Protein 6QTR (pdb70)

CATH classification: 2.130.10.10

Foldseek 3Di:
DDCLVFFQEKDFQFKDFAFFQEWQAFLQSQKIWTFFQQAIFIFGPVCRNVDGHGPFDAGHPATWLWEHFNPPRQWMWTWGQQGWIFIAGRVVSDTQATARPDRGGWNDKYAANPVRQWMWIFAQSQWIFIPHPDRDTPDIARHDFGWLWYAQNPDNQWMWTFGQVQWIFIARVVDRPGGPDIGHDGPGTWNDWDAQHNFWIWTDGLSQWIWIAGNVVTGTDAIAHDAHRNDAQQEWEHYNFKIWTKHQQQKIFIPGPVDRYTSYMGRPDVDRKIWNYKYASHPAQWIWTAIGNHMITIIGGGD/DVPDDDDDDDD

InterPro domains:
  IPR001680 WD40 repeat [PF00400] (369-399)
  IPR001680 WD40 repeat [PF00400] (455-491)
  IPR001680 WD40 repeat [PF00400] (540-576)
  IPR001680 WD40 repeat [PS50082] (459-491)
  IPR001680 WD40 repeat [PS50082] (545-585)
  IPR001680 WD40 repeat [SM00320] (355-399)
  IPR001680 WD40 repeat [SM00320] (410-449)
  IPR001680 WD40 repeat [SM00320] (452-492)
  IPR001680 WD40 repeat [SM00320] (493-534)
  IPR001680 WD40 repeat [SM00320] (538-576)
  IPR001680 WD40 repeat [SM00320] (579-618)
  IPR001680 WD40 repeat [SM00320] (633-672)
  IPR001841 Zinc finger, RING-type [PF13923] (52-89)
  IPR001841 Zinc finger, RING-type [PS50089] (52-90)
  IPR001841 Zinc finger, RING-type [SM00184] (52-89)
  IPR013083 Zinc finger, RING/FYVE/PHD-type [G3DSA:3.30.40.10] (39-142)
  IPR015943 WD40/YVTN repeat-like-containing domain superfamily [G3DSA:2.130.10.10] (342-675)
  IPR017907 Zinc finger, RING-type, conserved site [PS00518] (67-76)
  IPR019775 WD40 repeat, conserved site [PS00678] (563-577)
  IPR036322 WD40-repeat-containing domain superfamily [SSF50978] (372-670)

Structure (mmCIF, N/CA/C/O backbone):
data_6QTR
#
_entry.id   6QTR
#
_cell.length_a   48.260
_cell.length_b   55.059
_cell.length_c   103.483
_cell.angle_alpha   90.000
_cell.angle_beta   90.000
_cell.angle_gamma   90.000
#
_symmetry.space_group_name_H-M   'P 21 21 21'
#
loop_
_entity.id
_entity.type
_entity.pdbx_description
1 polymer 'E3 ubiquitin-protein ligase COP1'
2 polymer 'Transcription factor HY5'
3 non-polymer 'SULFATE ION'
4 non-polymer GLYCEROL
5 water water
#
loop_
_atom_site.group_PDB
_atom_site.id
_atom_site.type_symbol
_atom_site.label_atom_id
_atom_site.label_alt_id
_atom_site.label_comp_id
_atom_site.label_asym_id
_atom_site.label_entity_id
_atom_site.label_seq_id
_atom_site.pdbx_PDB_ins_code
_atom_site.Cartn_x
_atom_site.Cartn_y
_atom_site.Cartn_z
_atom_site.occupancy
_atom_site.B_iso_or_equiv
_atom_site.auth_seq_id
_atom_site.auth_comp_id
_atom_site.auth_asym_id
_atom_site.auth_atom_id
_atom_site.pdbx_PDB_model_num
ATOM 1 N N . ALA A 1 2 ? -34.18418 -6.63139 6.41259 1.000 48.90211 347 ALA A N 1
ATOM 2 C CA . ALA A 1 2 ? -34.35024 -5.80657 7.59966 1.000 59.18551 347 ALA A CA 1
ATOM 3 C C . ALA A 1 2 ? -34.38425 -6.64835 8.87481 1.000 72.31357 347 ALA A C 1
ATOM 4 O O . ALA A 1 2 ? -33.80979 -6.24738 9.88795 1.000 101.12483 347 ALA A O 1
ATOM 10 N N . MET A 1 3 ? -35.03643 -7.81766 8.83142 1.000 62.78653 348 MET A N 1
ATOM 11 C CA . MET A 1 3 ? -35.26572 -8.62731 10.03531 1.000 26.95539 348 MET A CA 1
ATOM 12 C C . MET A 1 3 ? -34.94886 -10.11356 9.77503 1.000 58.61660 348 MET A C 1
ATOM 13 O O . MET A 1 3 ? -35.80073 -10.99608 9.89086 1.000 27.26707 348 MET A O 1
ATOM 27 N N . THR A 1 4 ? -33.69081 -10.40128 9.47348 1.000 18.10711 349 THR A N 1
ATOM 28 C CA . THR A 1 4 ? -33.27736 -11.77923 9.20653 1.000 20.32815 349 THR A CA 1
ATOM 29 C C . THR A 1 4 ? -32.84027 -12.54154 10.45661 1.000 111.75326 349 THR A C 1
ATOM 30 O O . THR A 1 4 ? -32.47214 -13.71806 10.34647 1.000 19.01898 349 THR A O 1
ATOM 41 N N . PHE A 1 5 ? -32.90404 -11.92148 11.64061 1.000 90.23847 350 PHE A N 1
ATOM 42 C CA . PHE A 1 5 ? -32.34150 -12.54373 12.83594 1.000 69.40026 350 PHE A CA 1
ATOM 43 C C . PHE A 1 5 ? -33.03102 -13.85736 13.18174 1.000 56.17891 350 PHE A C 1
ATOM 44 O O . PHE A 1 5 ? -32.40606 -14.74910 13.76703 1.000 54.14169 350 PHE A O 1
ATOM 61 N N . THR A 1 6 ? -34.31507 -13.99456 12.85139 1.000 45.37314 351 THR A N 1
ATOM 62 C CA . THR A 1 6 ? -35.03220 -15.22712 13.15128 1.000 36.67793 351 THR A CA 1
ATOM 63 C C . THR A 1 6 ? -34.45009 -16.42314 12.41138 1.000 28.40613 351 THR A C 1
ATOM 64 O O . THR A 1 6 ? -34.78307 -17.57067 12.74284 1.000 27.48045 351 THR A O 1
ATOM 75 N N . ARG A 1 7 ? -33.59989 -16.18823 11.42198 1.000 21.68569 352 ARG A N 1
ATOM 76 C CA . ARG A 1 7 ? -32.99068 -17.28179 10.69197 1.000 20.54045 352 ARG A CA 1
ATOM 77 C C . ARG A 1 7 ? -31.82491 -17.90744 11.42984 1.000 17.17562 352 ARG A C 1
ATOM 78 O O . ARG A 1 7 ? -31.34229 -18.95938 10.99079 1.000 19.35298 352 ARG A O 1
ATOM 99 N N . TYR A 1 8 ? -31.34568 -17.29495 12.52109 1.000 15.33209 353 TYR A N 1
ATOM 100 C CA . TYR A 1 8 ? -30.03791 -17.64111 13.05053 1.000 12.75736 353 TYR A CA 1
ATOM 101 C C . TYR A 1 8 ? -30.06870 -17.93320 14.54198 1.000 13.34888 353 TYR A C 1
ATOM 102 O O . TYR A 1 8 ? -30.73163 -17.23230 15.31145 1.000 16.40550 353 TYR A O 1
ATOM 120 N N . SER A 1 9 ? -29.32304 -18.95279 14.94344 1.000 12.10789 354 SER A N 1
ATOM 121 C CA . SER A 1 9 ? -29.14217 -19.26571 16.34980 1.000 11.17633 354 SER A CA 1
ATOM 122 C C . SER A 1 9 ? -27.69250 -19.48988 16.74493 1.000 9.57372 354 SER A C 1
ATOM 123 O O . SER A 1 9 ? -27.41686 -19.60390 17.93840 1.000 10.23048 354 SER A O 1
ATOM 131 N N . ARG A 1 10 ? -26.76379 -19.55561 15.79404 1.000 8.93997 355 ARG A N 1
ATOM 132 C CA . ARG A 1 10 ? -25.40514 -19.97361 16.08790 1.000 8.56436 355 ARG A CA 1
ATOM 133 C C . ARG A 1 10 ? -24.47059 -19.34063 15.06358 1.000 7.15465 355 ARG A C 1
ATOM 134 O O . ARG A 1 10 ? -24.90778 -18.79013 14.04691 1.000 7.53882 355 ARG A O 1
ATOM 155 N N . LEU A 1 11 ? -23.17421 -19.41751 15.36895 1.000 7.85173 356 LEU A N 1
ATOM 156 C CA . LEU A 1 11 ? -22.08748 -19.12257 14.44474 1.000 8.23316 356 LEU A CA 1
ATOM 157 C C . LEU A 1 11 ? -21.37809 -20.43614 14.15510 1.000 9.95330 356 LEU A C 1
ATOM 158 O O . LEU A 1 11 ? -20.92423 -21.11942 15.07677 1.000 13.12680 356 LEU A O 1
ATOM 174 N N . ARG A 1 12 ? -21.29442 -20.79745 12.88741 1.000 7.86749 357 ARG A N 1
ATOM 175 C CA . ARG A 1 12 ? -20.54240 -21.97120 12.47581 1.000 8.74946 357 ARG A CA 1
ATOM 176 C C . ARG A 1 12 ? -19.12617 -21.55873 12.10056 1.000 9.44035 357 ARG A C 1
ATOM 177 O O . ARG A 1 12 ? -18.91317 -20.51237 11.48691 1.000 9.04509 357 ARG A O 1
ATOM 198 N N . VAL A 1 13 ? -18.15818 -22.38349 12.47671 1.000 10.27710 358 VAL A N 1
ATOM 199 C CA . VAL A 1 13 ? -16.77150 -22.18440 12.07663 1.000 10.61823 358 VAL A CA 1
ATOM 200 C C . VAL A 1 13 ? -16.59186 -22.84278 10.72091 1.000 10.49598 358 VAL A C 1
ATOM 201 O O . VAL A 1 13 ? -16.72296 -24.06148 10.58671 1.000 13.86825 358 VAL A O 1
ATOM 214 N N . ILE A 1 14 ? -16.24572 -22.06017 9.71492 1.000 8.95439 359 ILE A N 1
ATOM 215 C CA . ILE A 1 14 ? -15.99174 -22.64262 8.40939 1.000 10.76584 359 ILE A CA 1
ATOM 216 C C . ILE A 1 14 ? -14.52156 -22.72131 8.05193 1.000 11.81316 359 ILE A C 1
ATOM 217 O O . ILE A 1 14 ? -14.16939 -23.47000 7.13069 1.000 14.83045 359 ILE A O 1
ATOM 233 N N . ALA A 1 15 ? -13.64634 -22.02691 8.78131 1.000 9.81449 360 ALA A N 1
ATOM 234 C CA . ALA A 1 15 ? -12.20923 -22.14614 8.59221 1.000 11.18362 360 ALA A CA 1
ATOM 235 C C . ALA A 1 15 ? -11.52725 -21.55667 9.81487 1.000 11.94022 360 ALA A C 1
ATOM 236 O O . ALA A 1 15 ? -12.06563 -20.65671 10.46905 1.000 10.92554 360 ALA A O 1
ATOM 243 N N . GLU A 1 16 ? -10.33839 -22.06530 10.11591 1.000 14.07428 361 GLU A N 1
ATOM 244 C CA . GLU A 1 16 ? -9.53969 -21.59497 11.23951 1.000 16.68875 361 GLU A CA 1
ATOM 245 C C . GLU A 1 16 ? -8.09379 -21.57742 10.78321 1.000 18.21848 361 GLU A C 1
ATOM 246 O O . GLU A 1 16 ? -7.61708 -22.56923 10.22031 1.000 19.67631 361 GLU A O 1
ATOM 258 N N . ILE A 1 17 ? -7.41465 -20.45415 10.99076 1.000 18.74686 362 ILE A N 1
ATOM 259 C CA . ILE A 1 17 ? -5.96675 -20.35617 10.82242 1.000 21.78447 362 ILE A CA 1
ATOM 260 C C . ILE A 1 17 ? -5.39473 -20.24434 12.22918 1.000 25.54627 362 ILE A C 1
ATOM 261 O O . ILE A 1 17 ? -5.65571 -19.26007 12.92857 1.000 21.37700 362 ILE A O 1
ATOM 277 N N . ARG A 1 18 ? -4.62581 -21.24253 12.65955 1.000 35.32761 363 ARG A N 1
ATOM 278 C CA . ARG A 1 18 ? -4.05301 -21.21974 14.00833 1.000 44.98751 363 ARG A CA 1
ATOM 279 C C . ARG A 1 18 ? -2.69686 -20.52091 14.02263 1.000 45.17784 363 ARG A C 1
ATOM 280 O O . ARG A 1 18 ? -2.12651 -20.22566 12.97134 1.000 45.44643 363 ARG A O 1
ATOM 301 N N . ASN A 1 27 ? 1.61933 -11.85131 18.89135 1.000 30.32492 372 ASN A N 1
ATOM 302 C CA . ASN A 1 27 ? 0.51398 -12.79580 18.75057 1.000 27.24079 372 ASN A CA 1
ATOM 303 C C . ASN A 1 27 ? -0.83673 -12.12130 18.44118 1.000 20.02698 372 ASN A C 1
ATOM 304 O O . ASN A 1 27 ? -1.52511 -12.51885 17.49981 1.000 19.04321 372 ASN A O 1
ATOM 315 N N . ILE A 1 28 ? -1.18294 -11.09042 19.21392 1.000 15.76663 373 ILE A N 1
ATOM 316 C CA . ILE A 1 28 ? -2.49236 -10.46157 19.09473 1.000 14.70063 373 ILE A CA 1
ATOM 317 C C . ILE A 1 28 ? -2.68743 -9.92825 17.68634 1.000 12.99815 373 ILE A C 1
ATOM 318 O O . ILE A 1 28 ? -1.81393 -9.25103 17.13336 1.000 13.84429 373 ILE A O 1
ATOM 334 N N . VAL A 1 29 ? -3.85694 -10.21037 17.12351 1.000 12.09339 374 VAL A N 1
ATOM 335 C CA . VAL A 1 29 ? -4.32429 -9.58586 15.89021 1.000 10.89616 374 VAL A CA 1
ATOM 336 C C . VAL A 1 29 ? -5.16987 -8.38086 16.28622 1.000 9.57074 374 VAL A C 1
ATOM 337 O O . VAL A 1 29 ? -6.28797 -8.52353 16.79653 1.000 11.29836 374 VAL A O 1
ATOM 350 N N . SER A 1 30 ? -4.63854 -7.19183 16.04964 1.000 9.29588 375 SER A N 1
ATOM 351 C CA . SER A 1 30 ? -5.33763 -5.97997 16.41960 1.000 9.17132 375 SER A CA 1
ATOM 352 C C . SER A 1 30 ? -6.38794 -5.57827 15.40754 1.000 7.50280 375 SER A C 1
ATOM 353 O O . SER A 1 30 ? -7.31314 -4.85130 15.75493 1.000 8.57142 375 SER A O 1
ATOM 361 N N . SER A 1 31 ? -6.26907 -6.04217 14.16960 1.000 6.82956 376 SER A N 1
ATOM 362 C CA . SER A 1 31 ? -7.14057 -5.60092 13.09907 1.000 7.30457 376 SER A CA 1
ATOM 363 C C . SER A 1 31 ? -7.22979 -6.69257 12.05262 1.000 6.75511 376 SER A C 1
ATOM 364 O O . SER A 1 31 ? -6.23212 -7.34204 11.73956 1.000 7.60993 376 SER A O 1
ATOM 372 N N . ILE A 1 32 ? -8.43170 -6.89683 11.53013 1.000 6.76440 377 ILE A N 1
ATOM 373 C CA . ILE A 1 32 ? -8.68150 -7.82789 10.43162 1.000 7.39992 377 ILE A CA 1
ATOM 374 C C . ILE A 1 32 ? -9.71567 -7.17063 9.52735 1.000 6.89057 377 ILE A C 1
ATOM 375 O O . ILE A 1 32 ? -10.76628 -6.73021 10.00358 1.000 7.93104 377 ILE A O 1
ATOM 391 N N . GLU A 1 33 ? -9.39877 -7.05529 8.23433 1.000 7.25232 378 GLU A N 1
ATOM 392 C CA . GLU A 1 33 ? -10.23638 -6.29458 7.31559 1.000 7.55001 378 GLU A CA 1
ATOM 393 C C . GLU A 1 33 ? -10.22176 -6.88619 5.92016 1.000 6.97107 378 GLU A C 1
ATOM 394 O O . GLU A 1 33 ? -9.17456 -7.30221 5.43659 1.000 6.43204 378 GLU A O 1
ATOM 406 N N . PHE A 1 34 ? -11.38303 -6.84697 5.26565 1.000 8.08102 379 PHE A N 1
ATOM 407 C CA . PHE A 1 34 ? -11.53736 -7.24572 3.87650 1.000 8.03531 379 PHE A CA 1
ATOM 408 C C . PHE A 1 34 ? -11.17851 -6.10635 2.92351 1.000 7.92714 379 PHE A C 1
ATOM 409 O O . PHE A 1 34 ? -11.42857 -4.93099 3.21438 1.000 9.40132 379 PHE A O 1
ATOM 426 N N . ASP A 1 35 ? -10.64300 -6.46906 1.75669 1.000 7.99216 380 ASP A N 1
ATOM 427 C CA . ASP A 1 35 ? -10.39823 -5.48641 0.70031 1.000 8.46841 380 ASP A CA 1
ATOM 428 C C . ASP A 1 35 ? -11.72325 -5.05016 0.05775 1.000 8.59260 380 ASP A C 1
ATOM 429 O O . ASP A 1 35 ? -12.81901 -5.48055 0.43699 1.000 9.14697 380 ASP A O 1
ATOM 438 N N . ARG A 1 36 ? -11.59740 -4.18561 -0.95238 1.000 9.57416 381 ARG A N 1
ATOM 439 C CA . ARG A 1 36 ? -12.75304 -3.52226 -1.54815 1.000 11.46665 381 ARG A CA 1
ATOM 440 C C . ARG A 1 36 ? -13.79824 -4.50935 -2.03438 1.000 10.94086 381 ARG A C 1
ATOM 441 O O . ARG A 1 36 ? -1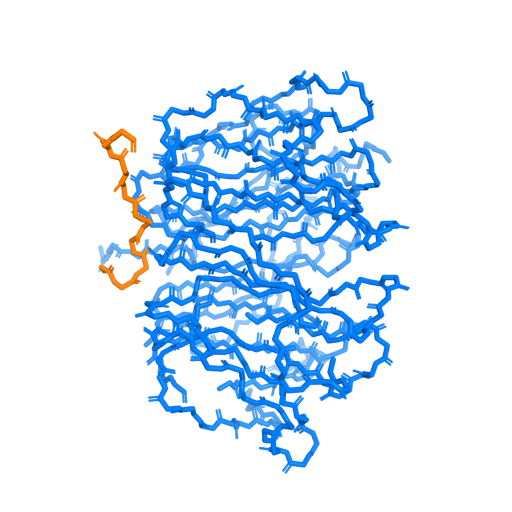4.99248 -4.19601 -2.01656 1.000 14.06518 381 ARG A O 1
ATOM 462 N N . ASP A 1 37 ? -13.37258 -5.68143 -2.49610 1.000 10.23593 382 ASP A N 1
ATOM 463 C CA . ASP A 1 37 ? -14.25738 -6.65811 -3.11329 1.000 10.58330 382 ASP A CA 1
ATOM 464 C C . ASP A 1 37 ? -14.49639 -7.86884 -2.23530 1.000 9.23236 382 ASP A C 1
ATOM 465 O O . ASP A 1 37 ? -15.06729 -8.85951 -2.70436 1.000 10.69106 382 ASP A O 1
ATOM 474 N N . ASP A 1 38 ? -14.07744 -7.81380 -0.97647 1.000 8.48913 383 ASP A N 1
ATOM 475 C CA . ASP A 1 38 ? -14.19691 -8.95340 -0.06831 1.000 9.13969 383 ASP A CA 1
ATOM 476 C C . ASP A 1 38 ? -13.50260 -10.19679 -0.63005 1.000 8.88132 383 ASP A C 1
ATOM 477 O O . ASP A 1 38 ? -13.93256 -11.32126 -0.38410 1.000 10.67386 383 ASP A O 1
ATOM 486 N N . GLU A 1 39 ? -12.42537 -10.00632 -1.39016 1.000 8.88219 384 GLU A N 1
ATOM 487 C CA . GLU A 1 39 ? -11.66111 -11.10295 -1.96148 1.000 9.73713 384 GLU A CA 1
ATOM 488 C C . GLU A 1 39 ? -10.45194 -11.46111 -1.12117 1.000 10.12407 384 GLU A C 1
ATOM 489 O O . GLU A 1 39 ? -10.18252 -12.64365 -0.89484 1.000 12.11165 384 GLU A O 1
ATOM 501 N N . LEU A 1 40 ? -9.70207 -10.46350 -0.69591 1.000 9.38926 385 LEU A N 1
ATOM 502 C CA . LEU A 1 40 ? -8.55972 -10.63162 0.18483 1.000 8.90582 385 LEU A CA 1
ATOM 503 C C . LEU A 1 40 ? -8.92438 -10.05925 1.54395 1.000 9.02896 385 LEU A C 1
ATOM 504 O O . LEU A 1 40 ? -9.81256 -9.21076 1.66143 1.000 10.04894 385 LEU A O 1
ATOM 520 N N . PHE A 1 41 ? -8.23543 -10.52703 2.56861 1.000 8.66012 386 PHE A N 1
ATOM 521 C CA . PHE A 1 41 ? -8.30862 -9.87343 3.86742 1.000 8.03004 386 PHE A CA 1
ATOM 522 C C . PHE A 1 41 ? -6.90244 -9.71795 4.41870 1.000 7.51213 386 PHE A C 1
ATOM 523 O O . PHE A 1 41 ? -5.97463 -10.41833 4.00815 1.000 9.09027 386 PHE A O 1
ATOM 540 N N . ALA A 1 42 ? -6.75176 -8.80625 5.36277 1.000 6.99596 387 ALA A N 1
ATOM 541 C CA . ALA A 1 42 ? -5.45350 -8.52580 5.95228 1.000 6.97932 387 ALA A CA 1
ATOM 542 C C . ALA A 1 42 ? -5.57385 -8.53145 7.46198 1.000 6.36058 387 ALA A C 1
ATOM 543 O O . ALA A 1 42 ? -6.61881 -8.18593 8.02102 1.000 7.48643 387 ALA A O 1
ATOM 550 N N . THR A 1 43 ? -4.49147 -8.97326 8.10668 1.000 7.30237 388 THR A N 1
ATOM 551 C CA . THR A 1 43 ? -4.36628 -8.95657 9.54941 1.000 7.47133 388 THR A CA 1
ATOM 552 C C . THR A 1 43 ? -3.09817 -8.21051 9.93793 1.000 7.65452 388 THR A C 1
ATOM 553 O O . THR A 1 43 ? -2.11428 -8.16230 9.18136 1.000 8.69671 388 THR A O 1
ATOM 564 N N . ALA A 1 44 ? -3.11283 -7.65949 11.14196 1.000 7.15958 389 ALA A N 1
ATOM 565 C CA . ALA A 1 44 ? -1.93580 -6.98703 11.67731 1.000 8.06530 389 ALA A CA 1
ATOM 566 C C . ALA A 1 44 ? -2.10009 -6.79036 13.16598 1.000 8.52661 389 ALA A C 1
ATOM 567 O O . ALA A 1 44 ? -3.21893 -6.68476 13.67563 1.000 8.62181 389 ALA A O 1
ATOM 574 N N . GLY A 1 45 ? -0.96551 -6.71569 13.84897 1.000 8.36696 390 GLY A N 1
ATOM 575 C CA . GLY A 1 45 ? -0.96893 -6.52245 15.27980 1.000 8.97095 390 GLY A CA 1
ATOM 576 C C . GLY A 1 45 ? 0.42050 -6.28958 15.83704 1.000 8.48722 390 GLY A C 1
ATOM 577 O O . GLY A 1 45 ? 1.24928 -5.58784 15.23401 1.000 9.35447 390 GLY A O 1
ATOM 581 N N A VAL A 1 46 ? 0.71009 -6.90062 16.98986 0.361 10.10693 391 VAL A N 1
ATOM 582 N N B VAL A 1 46 ? 0.69067 -6.92671 16.97858 0.639 10.23978 391 VAL A N 1
ATOM 583 C CA A VAL A 1 46 ? 1.97281 -6.63622 17.66355 0.361 11.83740 391 VAL A CA 1
ATOM 584 C CA B VAL A 1 46 ? 1.93246 -6.71509 17.69981 0.639 12.02526 391 VAL A CA 1
ATOM 585 C C A VAL A 1 46 ? 3.16489 -7.25603 16.94712 0.361 11.82209 391 VAL A C 1
ATOM 586 C C B VAL A 1 46 ? 3.13768 -7.26109 16.95601 0.639 11.85268 391 VAL A C 1
ATOM 587 O O A VAL A 1 46 ? 4.30656 -6.85069 17.19638 0.361 12.69241 391 VAL A O 1
ATOM 588 O O B VAL A 1 46 ? 4.26089 -6.79687 17.18528 0.639 13.10298 391 VAL A O 1
ATOM 613 N N . SER A 1 47 ? 2.94697 -8.23255 16.07047 1.000 11.39694 392 SER A N 1
ATOM 614 C CA . SER A 1 47 ? 4.07434 -8.87757 15.40652 1.000 12.49689 392 SER A CA 1
ATOM 615 C C . SER A 1 47 ? 4.69178 -8.04396 14.29029 1.000 11.40073 392 SER A C 1
ATOM 616 O O . SER A 1 47 ? 5.65024 -8.50184 13.66572 1.000 12.69486 392 SER A O 1
ATOM 624 N N . ARG A 1 48 ? 4.19209 -6.84247 14.02936 1.000 10.03282 393 ARG A N 1
ATOM 625 C CA . ARG A 1 48 ? 4.83216 -5.92857 13.07004 1.000 9.73468 393 ARG A CA 1
ATOM 626 C C . ARG A 1 48 ? 4.84167 -6.49556 11.66497 1.000 9.53161 393 ARG A C 1
ATOM 627 O O . ARG A 1 48 ? 5.82206 -6.38039 10.94454 1.000 10.48566 393 ARG A O 1
ATOM 667 N N . ILE A 1 50 ? 2.04501 -7.06558 8.41497 1.000 7.68325 395 ILE A N 1
ATOM 668 C CA . ILE A 1 50 ? 0.74676 -6.98889 7.76069 1.000 7.19855 395 ILE A CA 1
ATOM 669 C C . ILE A 1 50 ? 0.67245 -8.17296 6.81880 1.000 7.92905 395 ILE A C 1
ATOM 670 O O . ILE A 1 50 ? 1.45680 -8.27310 5.88699 1.000 9.75316 395 ILE A O 1
ATOM 686 N N . LYS A 1 51 ? -0.24779 -9.09880 7.08810 1.000 8.52997 396 LYS A N 1
ATOM 687 C CA . LYS A 1 51 ? -0.39449 -10.31444 6.29954 1.000 8.82863 396 LYS A CA 1
ATOM 688 C C . LYS A 1 51 ? -1.67283 -10.22730 5.48383 1.000 8.11070 396 LYS A C 1
ATOM 689 O O . LYS A 1 51 ? -2.72542 -9.84572 6.00840 1.000 9.54858 396 LYS A O 1
ATOM 708 N N . VAL A 1 52 ? -1.58178 -10.58778 4.20691 1.000 7.95274 397 VAL A N 1
ATOM 709 C CA . VAL A 1 52 ? -2.73564 -10.59862 3.31176 1.000 7.89289 397 VAL A CA 1
ATOM 710 C C . VAL A 1 52 ? -3.02371 -12.04306 2.93463 1.000 7.36183 397 VAL A C 1
ATOM 711 O O . VAL A 1 52 ? -2.12285 -12.77423 2.50921 1.000 7.77110 397 VAL A O 1
ATOM 724 N N . PHE A 1 53 ? -4.28460 -12.43954 3.08284 1.000 7.92849 398 PHE A N 1
ATOM 725 C CA . PHE A 1 53 ? -4.76871 -13.77805 2.78082 1.000 7.68363 398 PHE A CA 1
ATOM 726 C C . PHE A 1 53 ? -5.83881 -13.69754 1.69779 1.000 8.16179 398 PHE A C 1
ATOM 727 O O . PHE A 1 53 ? -6.57569 -12.71509 1.60877 1.000 8.59786 398 PHE A O 1
ATOM 744 N N . ASP A 1 54 ? -5.94992 -14.75664 0.90637 1.000 9.27619 399 ASP A N 1
ATOM 745 C CA . ASP A 1 54 ? -7.03720 -14.90942 -0.05223 1.000 9.47556 399 ASP A CA 1
ATOM 746 C C . ASP A 1 54 ? -8.21195 -15.60992 0.63060 1.000 8.99493 399 ASP A C 1
ATOM 747 O O . ASP A 1 54 ? -8.09064 -16.75802 1.07180 1.000 10.05799 399 ASP A O 1
ATOM 756 N N . PHE A 1 55 ? -9.36214 -14.92890 0.69940 1.000 9.17539 400 PHE A N 1
ATOM 757 C CA . PHE A 1 55 ? -10.50522 -15.48744 1.41860 1.000 9.14426 400 PHE A CA 1
ATOM 758 C C . PHE A 1 55 ? -10.94375 -16.82665 0.83820 1.000 11.36272 400 PHE A C 1
ATOM 759 O O . PHE A 1 55 ? -11.19699 -17.77959 1.58094 1.000 11.77740 400 PHE A O 1
ATOM 776 N N . SER A 1 56 ? -11.04966 -16.91955 -0.48190 1.000 14.86126 401 SER A N 1
ATOM 777 C CA A SER A 1 56 ? -11.50447 -18.17049 -1.08326 0.557 16.73453 401 SER A CA 1
ATOM 778 C CA B SER A 1 56 ? -11.50692 -18.17262 -1.07557 0.443 16.58462 401 SER A CA 1
ATOM 779 C C . SER A 1 56 ? -10.53808 -19.31114 -0.77993 1.000 16.31919 401 SER A C 1
ATOM 780 O O . SER A 1 56 ? -10.96527 -20.43946 -0.50132 1.000 18.84585 401 SER A O 1
ATOM 794 N N . SER A 1 57 ? -9.22703 -19.03858 -0.81626 1.000 14.64064 402 SER A N 1
ATOM 795 C CA . SER A 1 57 ? -8.26298 -20.08052 -0.48572 1.000 15.02742 402 SER A CA 1
ATOM 796 C C . SER A 1 57 ? -8.43864 -20.54158 0.95469 1.000 13.92954 402 SER A C 1
ATOM 797 O O . SER A 1 57 ? -8.38701 -21.74148 1.24683 1.000 15.94462 402 SER A O 1
ATOM 805 N N . VAL A 1 58 ? -8.64980 -19.59030 1.87342 1.000 13.72295 403 VAL A N 1
ATOM 806 C CA . VAL A 1 58 ? -8.77692 -19.91996 3.29103 1.000 15.77964 403 VAL A CA 1
ATOM 807 C C . VAL A 1 58 ? -9.98696 -20.80633 3.52600 1.000 17.26964 403 VAL A C 1
ATOM 808 O O . VAL A 1 58 ? -9.93270 -21.75980 4.31021 1.000 19.24131 403 VAL A O 1
ATOM 821 N N . VAL A 1 59 ? -11.09718 -20.50934 2.85103 1.000 16.57100 404 VAL A N 1
ATOM 822 C CA . VAL A 1 59 ? -12.31416 -21.29295 3.04054 1.000 21.36723 404 VAL A CA 1
ATOM 823 C C . VAL A 1 59 ? -12.17062 -22.68126 2.42227 1.000 26.49326 404 VAL A C 1
ATOM 824 O O . VAL A 1 59 ? -12.67077 -23.66810 2.97451 1.000 27.97821 404 VAL A O 1
ATOM 837 N N . ASN A 1 60 ? -11.46576 -22.79383 1.29359 1.000 30.26722 405 ASN A N 1
ATOM 838 C CA . ASN A 1 60 ? -11.37826 -24.07135 0.58494 1.000 38.23033 405 ASN A CA 1
ATOM 839 C C . ASN A 1 60 ? -10.28057 -24.99395 1.10433 1.000 46.02174 405 ASN A C 1
ATOM 840 O O . ASN A 1 60 ? -10.32741 -26.20127 0.82862 1.000 45.19154 405 ASN A O 1
ATOM 851 N N . GLU A 1 61 ? -9.31310 -24.47337 1.85275 1.000 56.46343 406 GLU A N 1
ATOM 852 C CA . GLU A 1 61 ? -8.18535 -25.27228 2.32238 1.000 67.85305 406 GLU A CA 1
ATOM 853 C C . GLU A 1 61 ? -8.30529 -25.56903 3.81199 1.000 67.67681 406 GLU A C 1
ATOM 854 O O . GLU A 1 61 ? -7.54753 -26.37210 4.35742 1.000 68.13008 406 GLU A O 1
ATOM 866 N N . GLN A 1 66 ? -2.31917 -22.86264 4.64972 1.000 45.03085 411 GLN A N 1
ATOM 867 C CA . GLN A 1 66 ? -2.95500 -21.58020 4.95227 1.000 45.34973 411 GLN A CA 1
ATOM 868 C C . GLN A 1 66 ? -1.92353 -20.45850 5.08757 1.000 39.60940 411 GLN A C 1
ATOM 869 O O . GLN A 1 66 ? -1.73730 -19.88329 6.16157 1.000 39.83964 411 GLN A O 1
ATOM 883 N N . CYS A 1 67 ? -1.27327 -20.13650 3.97597 1.000 32.79709 412 CYS A N 1
ATOM 884 C CA . CYS A 1 67 ? -0.13933 -19.22712 3.92281 1.000 29.79818 412 CYS A CA 1
ATOM 885 C C . CYS A 1 67 ? -0.57390 -17.87214 3.37695 1.000 19.31765 412 CYS A C 1
ATOM 886 O O . CYS A 1 67 ? -1.33137 -17.81154 2.40522 1.000 16.67753 412 CYS A O 1
ATOM 894 N N . PRO A 1 68 ? -0.14516 -16.74678 3.95142 1.000 13.25515 413 PRO A N 1
ATOM 895 C CA . PRO A 1 68 ? -0.49497 -15.45864 3.35269 1.000 11.27677 413 PRO A CA 1
ATOM 896 C C . PRO A 1 68 ? 0.14846 -15.29334 1.99073 1.000 10.59958 413 PRO A C 1
ATOM 897 O O . PRO A 1 68 ? 1.21555 -15.84794 1.71383 1.000 11.87420 413 PRO A O 1
ATOM 908 N N . ILE A 1 69 ? -0.53236 -14.53705 1.12684 1.000 10.04661 414 ILE A N 1
ATOM 909 C CA . ILE A 1 69 ? 0.02896 -14.20572 -0.17707 1.000 9.45930 414 ILE A CA 1
ATOM 910 C C . ILE A 1 69 ? 0.88165 -12.94429 -0.15947 1.000 8.88330 414 ILE A C 1
ATOM 911 O O . ILE A 1 69 ? 1.60947 -12.68590 -1.13538 1.000 9.34750 414 ILE A O 1
ATOM 927 N N . VAL A 1 70 ? 0.79390 -12.13482 0.89349 1.000 9.20863 415 VAL A N 1
ATOM 928 C CA . VAL A 1 70 ? 1.66299 -10.98082 1.08408 1.000 9.66465 415 VAL A CA 1
ATOM 929 C C . VAL A 1 70 ? 1.98235 -10.87939 2.56672 1.000 9.33582 415 VAL A C 1
ATOM 930 O O . VAL A 1 70 ? 1.10499 -11.07629 3.41411 1.000 10.14657 415 VAL A O 1
ATOM 943 N N . GLU A 1 71 ? 3.22109 -10.51392 2.87249 1.000 11.52827 416 GLU A N 1
ATOM 944 C CA . GLU A 1 71 ? 3.64607 -10.19868 4.23408 1.000 13.27210 416 GLU A CA 1
ATOM 945 C C . GLU A 1 71 ? 4.49395 -8.94093 4.15561 1.000 13.64918 416 GLU A C 1
ATOM 946 O O . GLU A 1 71 ? 5.49008 -8.91623 3.42812 1.000 17.37523 416 GLU A O 1
ATOM 958 N N . MET A 1 72 ? 4.10377 -7.89196 4.87058 1.000 11.88515 417 MET A N 1
ATOM 959 C CA . MET A 1 72 ? 4.82982 -6.62860 4.85597 1.000 11.55998 417 MET A CA 1
ATOM 960 C C . MET A 1 72 ? 5.28062 -6.31963 6.26771 1.000 10.64767 417 MET A C 1
ATOM 961 O O . MET A 1 72 ? 4.45027 -6.17624 7.17161 1.000 10.16327 417 MET A O 1
ATOM 975 N N . SER A 1 73 ? 6.58866 -6.22024 6.45753 1.000 12.59484 418 SER A N 1
ATOM 976 C CA . SER A 1 73 ? 7.13990 -5.93971 7.77457 1.000 13.39037 418 SER A CA 1
ATOM 977 C C . SER A 1 73 ? 7.04651 -4.45501 8.07326 1.000 12.86642 418 SER A C 1
ATOM 978 O O . SER A 1 73 ? 7.21595 -3.61699 7.18755 1.000 13.50749 418 SER A O 1
ATOM 986 N N . THR A 1 74 ? 6.78693 -4.13151 9.32872 1.000 12.21984 419 THR A N 1
ATOM 987 C CA . THR A 1 74 ? 6.59052 -2.75110 9.72954 1.000 13.42796 419 THR A CA 1
ATOM 988 C C . THR A 1 74 ? 7.58066 -2.37609 10.81703 1.000 14.55783 419 THR A C 1
ATOM 989 O O . THR A 1 74 ? 8.18282 -3.22618 11.46872 1.000 14.21541 419 THR A O 1
ATOM 1000 N N . ARG A 1 75 ? 7.69826 -1.06909 11.04022 1.000 17.18344 420 ARG A N 1
ATOM 1001 C CA . ARG A 1 75 ? 8.60392 -0.56778 12.06185 1.000 19.16648 420 ARG A CA 1
ATOM 1002 C C . ARG A 1 75 ? 8.03359 -0.68250 13.46909 1.000 16.84377 420 ARG A C 1
ATOM 1003 O O . ARG A 1 75 ? 8.80253 -0.66971 14.43421 1.000 18.26870 420 ARG A O 1
ATOM 1024 N N . SER A 1 76 ? 6.71505 -0.81422 13.61078 1.000 15.26321 421 SER A N 1
ATOM 1025 C CA . SER A 1 76 ? 6.05371 -0.72496 14.90556 1.000 15.13960 421 SER A CA 1
ATOM 1026 C C . SER A 1 76 ? 4.83258 -1.63375 14.89540 1.000 12.61528 421 SER A C 1
ATOM 1027 O O . SER A 1 76 ? 4.31810 -2.00513 13.83659 1.000 11.50368 421 SER A O 1
ATOM 1035 N N . LYS A 1 77 ? 4.36547 -1.98878 16.09097 1.000 10.54073 422 LYS A N 1
ATOM 1036 C CA . LYS A 1 77 ? 3.10462 -2.70266 16.21355 1.000 10.49711 422 LYS A CA 1
ATOM 1037 C C . LYS A 1 77 ? 1.98748 -1.90613 15.54347 1.000 8.55845 422 LYS A C 1
ATOM 1038 O O . LYS A 1 77 ? 1.96170 -0.66908 15.58880 1.000 9.32354 422 LYS A O 1
ATOM 1044 N N . LEU A 1 78 ? 1.06254 -2.63053 14.92474 1.000 8.71836 423 LEU A N 1
ATOM 1045 C CA . LEU A 1 78 ? -0.06757 -2.03120 14.24537 1.000 8.17422 423 LEU A CA 1
ATOM 1046 C C . LEU A 1 78 ? -1.29213 -2.04421 15.14986 1.000 7.79768 423 LEU A C 1
ATOM 1047 O O . LEU A 1 78 ? -1.54109 -3.02412 15.86153 1.000 8.43323 423 LEU A O 1
ATOM 1063 N N . SER A 1 79 ? -2.07078 -0.97188 15.07750 1.000 7.20599 424 SER A N 1
ATOM 1064 C CA A SER A 1 79 ? -3.33416 -0.89344 15.77999 0.236 7.08170 424 SER A CA 1
ATOM 1065 C CA B SER A 1 79 ? -3.34955 -0.87983 15.76783 0.764 6.89285 424 SER A CA 1
ATOM 1066 C C . SER A 1 79 ? -4.55467 -1.06222 14.87995 1.000 7.17697 424 SER A C 1
ATOM 1067 O O . SER A 1 79 ? -5.58153 -1.50615 15.34859 1.000 8.50125 424 SER A O 1
ATOM 1101 N N . LEU A 1 81 ? -6.04078 -1.36980 10.45687 1.000 6.83794 426 LEU A N 1
ATOM 1102 C CA . LEU A 1 81 ? -5.90883 -1.39691 9.01119 1.000 6.71616 426 LEU A CA 1
ATOM 1103 C C . LEU A 1 81 ? -7.17702 -0.84058 8.36671 1.000 6.45133 426 LEU A C 1
ATOM 1104 O O . LEU A 1 81 ? -8.26699 -1.03858 8.89311 1.000 8.00864 426 LEU A O 1
ATOM 1120 N N . SER A 1 82 ? -7.04517 -0.22884 7.19201 1.000 6.67857 427 SER A N 1
ATOM 1121 C CA . SER A 1 82 ? -8.19963 0.17629 6.39203 1.000 7.07265 427 SER A CA 1
ATOM 1122 C C . SER A 1 82 ? -7.82752 0.05843 4.92627 1.000 6.39842 427 SER A C 1
ATOM 1123 O O . SER A 1 82 ? -6.91032 0.74065 4.46382 1.000 7.41968 427 SER A O 1
ATOM 1131 N N . TRP A 1 83 ? -8.53363 -0.78170 4.18094 1.000 6.89583 428 TRP A N 1
ATOM 1132 C CA . TRP A 1 83 ? -8.27267 -0.88279 2.75858 1.000 7.78681 428 TRP A CA 1
ATOM 1133 C C . TRP A 1 83 ? -8.90576 0.27760 1.98838 1.000 9.12334 428 TRP A C 1
ATOM 1134 O O . TRP A 1 83 ? -9.94761 0.82244 2.36533 1.000 9.66031 428 TRP A O 1
ATOM 1155 N N . ASN A 1 84 ? -8.26854 0.65412 0.89197 1.000 8.67409 429 ASN A N 1
ATOM 1156 C CA . ASN A 1 84 ? -8.81066 1.69715 0.03930 1.000 9.32926 429 ASN A CA 1
ATOM 1157 C C . ASN A 1 84 ? -10.02984 1.15291 -0.68909 1.000 10.64381 429 ASN A C 1
ATOM 1158 O O . ASN A 1 84 ? -10.05852 -0.01237 -1.09565 1.000 12.81753 429 ASN A O 1
ATOM 1169 N N . LYS A 1 85 ? -11.04814 1.99487 -0.85017 1.000 11.66693 430 LYS A N 1
ATOM 1170 C CA . LYS A 1 85 ? -12.30497 1.55842 -1.42885 1.000 14.06331 430 LYS A CA 1
ATOM 1171 C C . LYS A 1 85 ? -12.34527 1.71264 -2.93856 1.000 14.27721 430 LYS A C 1
ATOM 1172 O O . LYS A 1 85 ? -13.35185 1.34844 -3.55366 1.000 18.13921 430 LYS A O 1
ATOM 1191 N N . HIS A 1 86 ? -11.29132 2.25033 -3.54559 1.000 11.94706 431 HIS A N 1
ATOM 1192 C CA . HIS A 1 86 ? -11.19899 2.38898 -4.99021 1.000 13.07959 431 HIS A CA 1
ATOM 1193 C C . HIS A 1 86 ? -9.96060 1.71648 -5.56017 1.000 13.51662 431 HIS A C 1
ATOM 1194 O O . HIS A 1 86 ? -10.06542 0.98212 -6.55453 1.000 15.73920 431 HIS A O 1
ATOM 1208 N N . GLU A 1 87 ? -8.78877 1.98449 -4.98629 1.000 11.24498 432 GLU A N 1
ATOM 1209 C CA . GLU A 1 87 ? -7.54449 1.31890 -5.36095 1.000 12.74378 432 GLU A CA 1
ATOM 1210 C C . GLU A 1 87 ? -7.47969 -0.00972 -4.62377 1.000 11.64227 432 GLU A C 1
ATOM 1211 O O . GLU A 1 87 ? -7.14279 -0.06137 -3.44212 1.000 12.38305 432 GLU A O 1
ATOM 1223 N N . LYS A 1 88 ? -7.84581 -1.07455 -5.33189 1.000 12.87010 433 LYS A N 1
ATOM 1224 C CA . LYS A 1 88 ? -7.93814 -2.41574 -4.75895 1.000 15.64888 433 LYS A CA 1
ATOM 1225 C C . LYS A 1 88 ? -6.71571 -2.78512 -3.93051 1.000 12.05629 433 LYS A C 1
ATOM 1226 O O . LYS A 1 88 ? -6.84654 -3.36516 -2.84393 1.000 10.95776 433 LYS A O 1
ATOM 1245 N N . ASN A 1 89 ? -5.53077 -2.41978 -4.39932 1.000 9.50807 434 ASN A N 1
ATOM 1246 C CA . ASN A 1 89 ? -4.29304 -2.91309 -3.84487 1.000 9.47239 434 ASN A CA 1
ATOM 1247 C C . ASN A 1 89 ? -3.75856 -2.07272 -2.69865 1.000 8.01085 434 ASN A C 1
ATOM 1248 O O . ASN A 1 89 ? -2.69171 -2.40653 -2.16654 1.000 8.66449 434 ASN A O 1
ATOM 1259 N N . HIS A 1 90 ? -4.42760 -0.98617 -2.32094 1.000 7.70643 435 HIS A N 1
ATOM 1260 C CA . HIS A 1 90 ? -3.88771 -0.08189 -1.31170 1.000 7.89233 435 HIS A CA 1
ATOM 1261 C C . HIS A 1 90 ? -4.55860 -0.29735 0.03402 1.000 7.13670 435 HIS A C 1
ATOM 1262 O O . HIS A 1 90 ? -5.76790 -0.48865 0.11057 1.000 7.80423 435 HIS A O 1
ATOM 1276 N N . ILE A 1 91 ? -3.75367 -0.25390 1.08779 1.000 7.74436 436 ILE A N 1
ATOM 1277 C CA . ILE A 1 91 ? -4.22425 -0.46779 2.44952 1.000 7.24170 436 ILE A CA 1
ATOM 1278 C C . ILE A 1 91 ? -3.45247 0.47902 3.35899 1.000 7.11697 436 ILE A C 1
ATOM 1279 O O . ILE A 1 91 ? -2.24906 0.67027 3.18691 1.000 8.14684 436 ILE A O 1
ATOM 1295 N N . ALA A 1 92 ? -4.15285 1.10950 4.28591 1.000 6.65774 437 ALA A N 1
ATOM 1296 C CA . ALA A 1 92 ? -3.54134 1.95667 5.29320 1.000 7.14611 437 ALA A CA 1
ATOM 1297 C C . ALA A 1 92 ? -3.41046 1.23010 6.62732 1.000 6.19181 437 ALA A C 1
ATOM 1298 O O . ALA A 1 92 ? -4.21912 0.36865 6.98202 1.000 7.06619 437 ALA A O 1
ATOM 1305 N N . SER A 1 93 ? -2.39342 1.61522 7.36932 1.000 6.43669 438 SER A N 1
ATOM 1306 C CA . SER A 1 93 ? -2.18665 1.14216 8.72190 1.000 7.16694 438 SER A CA 1
ATOM 1307 C C . SER A 1 93 ? -1.91600 2.31531 9.65840 1.000 7.05828 438 SER A C 1
ATOM 1308 O O . SER A 1 93 ? -1.36138 3.33687 9.25200 1.000 7.58178 438 SER A O 1
ATOM 1316 N N . SER A 1 94 ? -2.26176 2.14294 10.92251 1.000 7.40876 439 SER A N 1
ATOM 1317 C CA . SER A 1 94 ? -1.83331 3.04663 11.97531 1.000 7.20289 439 SER A CA 1
ATOM 1318 C C . SER A 1 94 ? -1.00361 2.23887 12.96223 1.000 7.28615 439 SER A C 1
ATOM 1319 O O . SER A 1 94 ? -1.30567 1.07394 13.21157 1.000 7.80762 439 SER A O 1
ATOM 1327 N N . ASP A 1 95 ? 0.04981 2.84354 13.50920 1.000 8.11913 440 ASP A N 1
ATOM 1328 C CA . ASP A 1 95 ? 0.98105 2.09017 14.34289 1.000 8.48202 440 ASP A CA 1
ATOM 1329 C C . ASP A 1 95 ? 1.25464 2.79693 15.66401 1.000 7.34310 440 ASP A C 1
ATOM 1330 O O . ASP A 1 95 ? 0.80926 3.91735 15.91773 1.000 7.77890 440 ASP A O 1
ATOM 1339 N N . TYR A 1 96 ? 1.96879 2.08409 16.53199 1.000 7.74934 441 TYR A N 1
ATOM 1340 C CA . TYR A 1 96 ? 2.19041 2.53029 17.90329 1.000 8.95759 441 TYR A CA 1
ATOM 1341 C C . TYR A 1 96 ? 3.21893 3.64568 18.02862 1.000 10.09366 441 TYR A C 1
ATOM 1342 O O . TYR A 1 96 ? 3.34307 4.22681 19.11237 1.000 11.49377 441 TYR A O 1
ATOM 1360 N N . GLU A 1 97 ? 3.93294 3.97290 16.95698 1.000 11.03802 442 GLU A N 1
ATOM 1361 C CA . GLU A 1 97 ? 4.76897 5.15916 16.90830 1.000 13.11269 442 GLU A CA 1
ATOM 1362 C C . GLU A 1 97 ? 3.99075 6.37711 16.43394 1.000 12.63978 442 GLU A C 1
ATOM 1363 O O . GLU A 1 97 ? 4.53536 7.48860 16.41129 1.000 16.82464 442 GLU A O 1
ATOM 1375 N N . GLY A 1 98 ? 2.73575 6.19321 16.04364 1.000 9.99790 443 GLY A N 1
ATOM 1376 C CA . GLY A 1 98 ? 1.91769 7.26540 15.54269 1.000 10.86789 443 GLY A CA 1
ATOM 1377 C C . GLY A 1 98 ? 1.91744 7.40567 14.04421 1.000 10.53232 443 GLY A C 1
ATOM 1378 O O . GLY A 1 98 ? 1.22737 8.28787 13.52574 1.000 11.33776 443 GLY A O 1
ATOM 1382 N N . ILE A 1 99 ? 2.62929 6.54430 13.33694 1.000 9.56585 444 ILE A N 1
ATOM 1383 C CA A ILE A 1 99 ? 2.77555 6.66395 11.89440 0.434 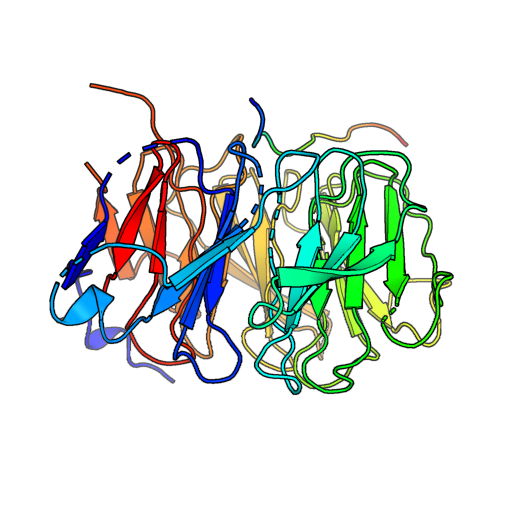9.47793 444 ILE A CA 1
ATOM 1384 C CA B ILE A 1 99 ? 2.76600 6.68545 11.89564 0.566 9.21321 444 ILE A CA 1
ATOM 1385 C C . ILE A 1 99 ? 1.54527 6.07956 11.21999 1.000 7.98320 444 ILE A C 1
ATOM 1386 O O . ILE A 1 99 ? 1.05012 5.00357 11.60620 1.000 8.50514 444 ILE A O 1
ATOM 1416 N N . VAL A 1 100 ? 1.06747 6.77710 10.20967 1.000 7.51205 445 VAL A N 1
ATOM 1417 C CA . VAL A 1 100 ? -0.03785 6.34391 9.37418 1.000 7.70420 445 VAL A CA 1
ATOM 1418 C C . VAL A 1 100 ? 0.57698 6.08687 8.00890 1.000 8.09542 445 VAL A C 1
ATOM 1419 O O . VAL A 1 100 ? 1.15156 6.99529 7.40465 1.000 8.85377 445 VAL A O 1
ATOM 1432 N N . THR A 1 101 ? 0.49666 4.84682 7.54235 1.000 8.17451 446 THR A N 1
ATOM 1433 C CA . THR A 1 101 ? 1.17307 4.41813 6.32944 1.000 8.59605 446 THR A CA 1
ATOM 1434 C C . THR A 1 101 ? 0.15119 3.92300 5.32647 1.000 7.45193 446 THR A C 1
ATOM 1435 O O . THR A 1 101 ? -0.80599 3.24583 5.69124 1.000 8.68509 446 THR A O 1
ATOM 1446 N N . VAL A 1 102 ? 0.33916 4.28374 4.06719 1.000 7.46390 447 VAL A N 1
ATOM 1447 C CA . VAL A 1 102 ? -0.42599 3.71155 2.96778 1.000 7.42627 447 VAL A CA 1
ATOM 1448 C C . VAL A 1 102 ? 0.50683 2.77976 2.22040 1.000 7.87716 447 VAL A C 1
ATOM 1449 O O . VAL A 1 102 ? 1.60994 3.18630 1.83031 1.000 8.14869 447 VAL A O 1
ATOM 1462 N N . TRP A 1 103 ? 0.08258 1.53452 2.05884 1.000 7.74829 448 TRP A N 1
ATOM 1463 C CA . TRP A 1 103 ? 0.85922 0.47835 1.44314 1.000 7.10667 448 TRP A CA 1
ATOM 1464 C C . TRP A 1 103 ? 0.20951 0.02826 0.14460 1.000 7.89493 448 TRP A C 1
ATOM 1465 O O . TRP A 1 103 ? -1.01431 0.10417 -0.01436 1.000 7.99240 448 TRP A O 1
ATOM 1486 N N . ASP A 1 104 ? 1.03412 -0.50709 -0.75064 1.000 8.47689 449 ASP A N 1
ATOM 1487 C CA . ASP A 1 104 ? 0.57608 -1.22525 -1.93340 1.000 9.68106 449 ASP A CA 1
ATOM 1488 C C . ASP A 1 104 ? 0.91963 -2.69444 -1.72105 1.000 9.35178 449 ASP A C 1
ATOM 1489 O O . ASP A 1 104 ? 2.09853 -3.05208 -1.64107 1.000 9.39043 449 ASP A O 1
ATOM 1498 N N . VAL A 1 105 ? -0.10644 -3.54538 -1.62035 1.000 9.08731 450 VAL A N 1
ATOM 1499 C CA . VAL A 1 105 ? 0.11385 -4.95320 -1.30441 1.000 9.71522 450 VAL A CA 1
ATOM 1500 C C . VAL A 1 105 ? 0.64490 -5.74251 -2.48794 1.000 10.93036 450 VAL A C 1
ATOM 1501 O O . VAL A 1 105 ? 1.06783 -6.89599 -2.31930 1.000 13.15707 450 VAL A O 1
ATOM 1514 N N . THR A 1 106 ? 0.62566 -5.17850 -3.69272 1.000 11.64873 451 THR A N 1
ATOM 1515 C CA . THR A 1 106 ? 1.27289 -5.87542 -4.80625 1.000 13.11119 451 THR A CA 1
ATOM 1516 C C . THR A 1 106 ? 2.77885 -5.61318 -4.81907 1.000 12.38203 451 THR A C 1
ATOM 1517 O O . THR A 1 106 ? 3.57198 -6.54330 -4.95099 1.000 13.39921 451 THR A O 1
ATOM 1528 N N . THR A 1 107 ? 3.19717 -4.36294 -4.63935 1.000 11.64278 452 THR A N 1
ATOM 1529 C CA . THR A 1 107 ? 4.62064 -4.05369 -4.66929 1.000 13.01833 452 THR A CA 1
ATOM 1530 C C . THR A 1 107 ? 5.27285 -4.15356 -3.29933 1.000 12.71712 452 THR A C 1
ATOM 1531 O O . THR A 1 107 ? 6.50704 -4.14080 -3.21441 1.000 14.28129 452 THR A O 1
ATOM 1542 N N . ARG A 1 108 ? 4.47508 -4.22492 -2.24175 1.000 11.04871 453 ARG A N 1
ATOM 1543 C CA . ARG A 1 108 ? 4.90409 -4.23576 -0.85069 1.000 12.33691 453 ARG A CA 1
ATOM 1544 C C . ARG A 1 108 ? 5.47961 -2.91054 -0.40011 1.000 13.27393 453 ARG A C 1
ATOM 1545 O O . ARG A 1 108 ? 6.03972 -2.82695 0.69366 1.000 14.40205 453 ARG A O 1
ATOM 1566 N N . GLN A 1 109 ? 5.34773 -1.86559 -1.18891 1.000 13.18538 454 GLN A N 1
ATOM 1567 C CA . GLN A 1 109 ? 5.99347 -0.62301 -0.80575 1.000 14.32608 454 GLN A CA 1
ATOM 1568 C C . GLN A 1 109 ? 5.07351 0.23778 0.04027 1.000 11.02232 454 GLN A C 1
ATOM 1569 O O . GLN A 1 109 ? 3.85002 0.17326 -0.06869 1.000 11.14486 454 GLN A O 1
ATOM 1583 N N . SER A 1 110 ? 5.68323 1.00925 0.92634 1.000 10.75217 455 SER A N 1
ATOM 1584 C CA . SER A 1 110 ? 4.98472 2.09278 1.59492 1.000 11.55584 455 SER A CA 1
ATOM 1585 C C . SER A 1 110 ? 4.90517 3.24166 0.60465 1.000 10.95974 455 SER A C 1
ATOM 1586 O O . SER A 1 110 ? 5.93114 3.73766 0.13049 1.000 15.87647 455 SER A O 1
ATOM 1594 N N . LEU A 1 111 ? 3.69207 3.62707 0.25052 1.000 10.12245 456 LEU A N 1
ATOM 1595 C CA . LEU A 1 111 ? 3.47251 4.73400 -0.65950 1.000 10.33200 456 LEU A CA 1
ATOM 1596 C C . LEU A 1 111 ? 3.53171 6.07122 0.06409 1.000 9.11633 456 LEU A C 1
ATOM 1597 O O . LEU A 1 111 ? 4.06619 7.04214 -0.47253 1.000 9.55318 456 LEU A O 1
ATOM 1613 N N . MET A 1 112 ? 2.95177 6.14833 1.25557 1.000 8.42332 457 MET A N 1
ATOM 1614 C CA . MET A 1 112 ? 2.98207 7.34941 2.07786 1.000 8.49446 457 MET A CA 1
ATOM 1615 C C . MET A 1 112 ? 3.26377 6.93914 3.51603 1.000 8.09041 457 MET A C 1
ATOM 1616 O O . MET A 1 112 ? 2.77295 5.91473 3.98158 1.000 8.65356 457 MET A O 1
ATOM 1630 N N . GLU A 1 113 ? 4.06102 7.73700 4.21164 1.000 9.37774 458 GLU A N 1
ATOM 1631 C CA . GLU A 1 113 ? 4.32186 7.55130 5.63746 1.000 11.14504 458 GLU A CA 1
ATOM 1632 C C . GLU A 1 113 ? 4.06029 8.90493 6.27809 1.000 11.23241 458 GLU A C 1
ATOM 1633 O O . GLU A 1 113 ? 4.88099 9.81940 6.17781 1.000 13.63312 458 GLU A O 1
ATOM 1645 N N . TYR A 1 114 ? 2.92509 9.03206 6.93686 1.000 9.12737 459 TYR A N 1
ATOM 1646 C CA . TYR A 1 114 ? 2.49976 10.27633 7.54896 1.000 8.92257 459 TYR A CA 1
ATOM 1647 C C . TYR A 1 114 ? 2.91518 10.24179 9.01366 1.000 10.33061 459 TYR A C 1
ATOM 1648 O O . TYR A 1 114 ? 2.49595 9.35086 9.75225 1.000 9.79465 459 TYR A O 1
ATOM 1666 N N . GLU A 1 115 ? 3.73021 11.20854 9.43613 1.000 13.08278 460 GLU A N 1
ATOM 1667 C CA . GLU A 1 115 ? 4.45159 11.10557 10.70346 1.000 14.22482 460 GLU A CA 1
ATOM 1668 C C . GLU A 1 115 ? 4.14436 12.22598 11.69856 1.000 14.49982 460 GLU A C 1
ATOM 1669 O O . GLU A 1 115 ? 4.87517 12.38914 12.68492 1.000 17.02781 460 GLU A O 1
ATOM 1681 N N . GLU A 1 116 ? 3.05522 12.95840 11.51796 1.000 12.97166 461 GLU A N 1
ATOM 1682 C CA . GLU A 1 116 ? 2.79584 14.11159 12.36716 1.000 12.59896 461 GLU A CA 1
ATOM 1683 C C . GLU A 1 116 ? 2.31258 13.73782 13.76442 1.000 11.16482 461 GLU A C 1
ATOM 1684 O O . GLU A 1 116 ? 2.54036 14.49941 14.70855 1.000 12.55876 461 GLU A O 1
ATOM 1696 N N . HIS A 1 117 ? 1.59654 12.62687 13.92116 1.000 10.75980 462 HIS A N 1
ATOM 1697 C CA . HIS A 1 117 ? 1.14366 12.26507 15.25476 1.000 10.36613 462 HIS A CA 1
ATOM 1698 C C . HIS A 1 117 ? 2.35197 12.08179 16.16167 1.000 11.43477 462 HIS A C 1
ATOM 1699 O O . HIS A 1 117 ? 3.39531 11.58604 15.73752 1.000 13.63436 462 HIS A O 1
ATOM 1713 N N . GLU A 1 118 ? 2.20000 12.47148 17.42268 1.000 12.88569 463 GLU A N 1
ATOM 1714 C CA . GLU A 1 118 ? 3.29521 12.41850 18.38044 1.000 14.83079 463 GLU A CA 1
ATOM 1715 C C . GLU A 1 118 ? 3.17243 11.26750 19.36581 1.000 14.13194 463 GLU A C 1
ATOM 1716 O O . GLU A 1 118 ? 4.05356 11.07642 20.20793 1.000 16.83816 463 GLU A O 1
ATOM 1728 N N . LYS A 1 119 ? 2.08741 10.52134 19.30123 1.000 11.91403 464 LYS A N 1
ATOM 1729 C CA . LYS A 1 119 ? 1.88896 9.33560 20.10623 1.000 11.19674 464 LYS A CA 1
ATOM 1730 C C . LYS A 1 119 ? 1.20643 8.29462 19.23500 1.000 10.60585 464 LYS A C 1
ATOM 1731 O O . LYS A 1 119 ? 0.73197 8.59185 18.13486 1.000 10.58047 464 LYS A O 1
ATOM 1750 N N . ARG A 1 120 ? 1.10969 7.08471 19.77103 1.000 11.11016 465 ARG A N 1
ATOM 1751 C CA . ARG A 1 120 ? 0.42919 5.98974 19.09275 1.000 11.22749 465 ARG A CA 1
ATOM 1752 C C . ARG A 1 120 ? -0.85951 6.44688 18.42699 1.000 9.09607 465 ARG A C 1
ATOM 1753 O O . ARG A 1 120 ? -1.66576 7.18077 19.01210 1.000 9.04784 465 ARG A O 1
ATOM 1774 N N . ALA A 1 121 ? -1.04536 5.99933 17.19726 1.000 9.56214 466 ALA A N 1
ATOM 1775 C CA . ALA A 1 121 ? -2.28086 6.21235 16.46172 1.000 8.84817 466 ALA A CA 1
ATOM 1776 C C . ALA A 1 121 ? -3.08482 4.93333 16.60665 1.000 9.41427 466 ALA A C 1
ATOM 1777 O O . ALA A 1 121 ? -2.58411 3.84495 16.31179 1.000 12.70644 466 ALA A O 1
ATOM 1784 N N . TRP A 1 122 ? -4.30445 5.05889 17.09870 1.000 7.76849 467 TRP A N 1
ATOM 1785 C CA . TRP A 1 122 ? -5.12803 3.88713 17.34138 1.000 7.20230 467 TRP A CA 1
ATOM 1786 C C . TRP A 1 122 ? -5.96352 3.48121 16.14834 1.000 7.50817 467 TRP A C 1
ATOM 1787 O O . TRP A 1 122 ? -6.42234 2.33727 16.08609 1.000 8.06661 467 TRP A O 1
ATOM 1808 N N . SER A 1 123 ? -6.19811 4.38351 15.21021 1.000 7.47931 468 SER A N 1
ATOM 1809 C CA A SER A 1 123 ? -7.19552 4.15071 14.17554 0.509 8.58807 468 SER A CA 1
ATOM 1810 C CA B SER A 1 123 ? -7.13581 4.07870 14.14981 0.491 7.67861 468 SER A CA 1
ATOM 1811 C C . SER A 1 123 ? -6.78376 4.85222 12.89398 1.000 7.62495 468 SER A C 1
ATOM 1812 O O . SER A 1 123 ? -6.18821 5.93611 12.93213 1.000 8.16252 468 SER A O 1
ATOM 1826 N N . VAL A 1 124 ? -7.13572 4.23931 11.77064 1.000 7.52287 469 VAL A N 1
ATOM 1827 C CA . VAL A 1 124 ? -7.07961 4.87840 10.45849 1.000 8.49195 469 VAL A CA 1
ATOM 1828 C C . VAL A 1 124 ? -8.30871 4.41857 9.68784 1.000 7.23827 469 VAL A C 1
ATOM 1829 O O . VAL A 1 124 ? -8.79116 3.29756 9.87128 1.000 8.17689 469 VAL A O 1
ATOM 1842 N N . ASP A 1 125 ? -8.81510 5.27885 8.80376 1.000 6.96348 470 ASP A N 1
ATOM 1843 C CA . ASP A 1 125 ? -9.97225 4.92641 7.98496 1.000 6.41129 470 ASP A CA 1
ATOM 1844 C C . ASP A 1 125 ? -9.88726 5.63099 6.64101 1.000 6.28320 470 ASP A C 1
ATOM 1845 O O . ASP A 1 125 ? -9.79085 6.86774 6.59241 1.000 6.88787 470 ASP A O 1
ATOM 1854 N N . PHE A 1 126 ? -9.94635 4.84675 5.56072 1.000 6.79210 471 PHE A N 1
ATOM 1855 C CA . PHE A 1 126 ? -10.05671 5.39177 4.21287 1.000 7.00730 471 PHE A CA 1
ATOM 1856 C C . PHE A 1 126 ? -11.52587 5.67723 3.91446 1.000 7.70125 471 PHE A C 1
ATOM 1857 O O . PHE A 1 126 ? -12.38341 4.81170 4.11695 1.000 8.38711 471 PHE A O 1
ATOM 1874 N N . SER A 1 127 ? -11.80515 6.86578 3.38101 1.000 7.15799 472 SER A N 1
ATOM 1875 C CA . SER A 1 127 ? -13.16064 7.23246 2.98041 1.000 7.93737 472 SER A CA 1
ATOM 1876 C C . SER A 1 127 ? -13.65761 6.36965 1.82694 1.000 7.45986 472 SER A C 1
ATOM 1877 O O . SER A 1 127 ? -12.93333 6.07703 0.87884 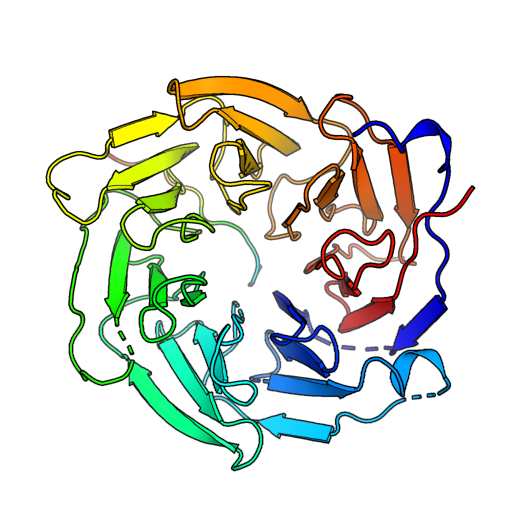1.000 8.61759 472 SER A O 1
ATOM 1885 N N . ARG A 1 128 ? -14.93008 5.98700 1.90502 1.000 8.07975 473 ARG A N 1
ATOM 1886 C CA . ARG A 1 128 ? -15.55166 5.22399 0.82926 1.000 10.04130 473 ARG A CA 1
ATOM 1887 C C . ARG A 1 128 ? -15.84176 6.10232 -0.37864 1.000 9.42632 473 ARG A C 1
ATOM 1888 O O . ARG A 1 128 ? -15.74188 5.64611 -1.52523 1.000 11.85706 473 ARG A O 1
ATOM 1909 N N . THR A 1 129 ? -16.23575 7.35081 -0.15263 1.000 8.55679 474 THR A N 1
ATOM 1910 C CA . THR A 1 129 ? -16.75060 8.17204 -1.24216 1.000 8.66620 474 THR A CA 1
ATOM 1911 C C . THR A 1 129 ? -15.73425 9.13843 -1.83149 1.000 9.87340 474 THR A C 1
ATOM 1912 O O . THR A 1 129 ? -15.93251 9.59875 -2.96060 1.000 12.64051 474 THR A O 1
ATOM 1923 N N . GLU A 1 130 ? -14.67952 9.47933 -1.09872 1.000 8.38662 475 GLU A N 1
ATOM 1924 C CA . GLU A 1 130 ? -13.57020 10.28332 -1.60567 1.000 9.29696 475 GLU A CA 1
ATOM 1925 C C . GLU A 1 130 ? -12.33900 9.45647 -1.26154 1.000 8.50158 475 GLU A C 1
ATOM 1926 O O . GLU A 1 130 ? -11.69105 9.67245 -0.23505 1.000 8.70191 475 GLU A O 1
ATOM 1938 N N . PRO A 1 131 ? -12.00551 8.48046 -2.10255 1.000 9.17454 476 PRO A N 1
ATOM 1939 C CA . PRO A 1 131 ? -11.14509 7.38239 -1.65272 1.000 9.73882 476 PRO A CA 1
ATOM 1940 C C . PRO A 1 131 ? -9.69366 7.74477 -1.47021 1.000 9.27677 476 PRO A C 1
ATOM 1941 O O . PRO A 1 131 ? -8.95034 6.92612 -0.92924 1.000 10.23180 476 PRO A O 1
ATOM 1952 N N . SER A 1 132 ? -9.25330 8.92498 -1.89240 1.000 8.26406 477 SER A N 1
ATOM 1953 C CA A SER A 1 132 ? -7.91291 9.41446 -1.60732 0.519 9.24922 477 SER A CA 1
ATOM 1954 C CA B SER A 1 132 ? -7.89983 9.35292 -1.57986 0.481 8.36799 477 SER A CA 1
ATOM 1955 C C . SER A 1 132 ? -7.78999 10.01867 -0.21218 1.000 8.19445 477 SER A C 1
ATOM 1956 O O . SER A 1 132 ? -6.67948 10.36141 0.20000 1.000 10.13233 477 SER A O 1
ATOM 1970 N N . MET A 1 133 ? -8.90388 10.17783 0.50391 1.000 8.00818 478 MET A N 1
ATOM 1971 C CA . MET A 1 133 ? -8.90229 10.75137 1.84157 1.000 7.73786 478 MET A CA 1
ATOM 1972 C C . MET A 1 133 ? -8.87711 9.66079 2.90232 1.000 6.89394 478 MET A C 1
ATOM 1973 O O . MET A 1 133 ? -9.58611 8.66190 2.79594 1.000 7.51398 478 MET A O 1
ATOM 1987 N N . LEU A 1 134 ? -8.09010 9.88203 3.94600 1.000 6.74967 479 LEU A N 1
ATOM 1988 C CA . LEU A 1 134 ? -8.04069 8.98460 5.08361 1.000 6.59371 479 LEU A CA 1
ATOM 1989 C C . LEU A 1 134 ? -7.88205 9.80407 6.35727 1.000 7.30013 479 LEU A C 1
ATOM 1990 O O . LEU A 1 134 ? -7.34062 10.90945 6.34014 1.000 9.25594 479 LEU A O 1
ATOM 2006 N N . VAL A 1 135 ? -8.37424 9.26528 7.46124 1.000 6.80047 480 VAL A N 1
ATOM 2007 C CA . VAL A 1 135 ? -8.38364 9.98071 8.73311 1.000 6.43753 480 VAL A CA 1
ATOM 2008 C C . VAL A 1 135 ? -7.78546 9.06921 9.79036 1.000 5.65135 480 VAL A C 1
ATOM 2009 O O . VAL A 1 135 ? -7.97696 7.85234 9.76739 1.000 6.97373 480 VAL A O 1
ATOM 2022 N N . SER A 1 136 ? -7.07151 9.66820 10.73179 1.000 6.92262 481 SER A N 1
ATOM 2023 C CA . SER A 1 136 ? -6.45617 8.94270 11.83185 1.000 6.61469 481 SER A CA 1
ATOM 2024 C C . SER A 1 136 ? -6.74739 9.65591 13.14183 1.000 6.90307 481 SER A C 1
ATOM 2025 O O . SER A 1 136 ? -7.02231 10.85994 13.17266 1.000 7.33578 481 SER A O 1
ATOM 2033 N N . GLY A 1 137 ? -6.64553 8.89215 14.22003 1.000 7.47232 482 GLY A N 1
ATOM 2034 C CA . GLY A 1 137 ? -6.77654 9.43946 15.55908 1.000 7.97142 482 GLY A CA 1
ATOM 2035 C C . GLY A 1 137 ? -5.74474 8.81721 16.48003 1.000 8.07847 482 GLY A C 1
ATOM 2036 O O . GLY A 1 137 ? -5.33254 7.67018 16.30031 1.000 8.65154 482 GLY A O 1
ATOM 2040 N N . SER A 1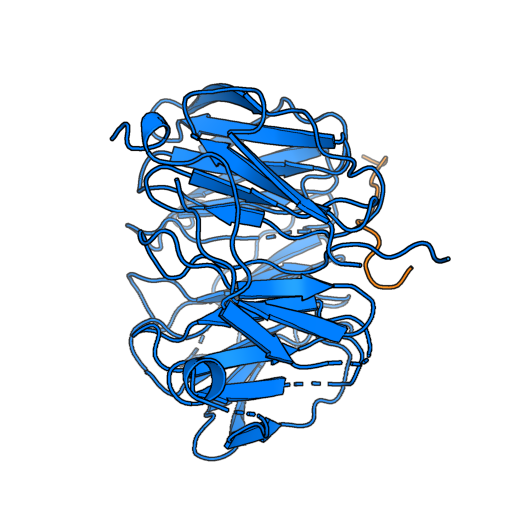 138 ? -5.34420 9.58282 17.49347 1.000 7.24648 483 SER A N 1
ATOM 2041 C CA . SER A 1 138 ? -4.17031 9.24066 18.29051 1.000 8.08310 483 SER A CA 1
ATOM 2042 C C . SER A 1 138 ? -4.32277 9.59204 19.76501 1.000 8.42667 483 SER A C 1
ATOM 2043 O O . SER A 1 138 ? -5.13111 10.43579 20.16532 1.000 8.31257 483 SER A O 1
ATOM 2051 N N . ASP A 1 139 ? -3.48663 8.92580 20.56807 1.000 9.18296 484 ASP A N 1
ATOM 2052 C CA . ASP A 1 139 ? -3.27976 9.31012 21.95558 1.000 10.19024 484 ASP A CA 1
ATOM 2053 C C . ASP A 1 139 ? -2.78447 10.74439 22.09527 1.000 10.75363 484 ASP A C 1
ATOM 2054 O O . ASP A 1 139 ? -2.86146 11.29769 23.19411 1.000 11.68726 484 ASP A O 1
ATOM 2063 N N . ASP A 1 140 ? -2.26980 11.35832 21.02550 1.000 9.69300 485 ASP A N 1
ATOM 2064 C CA . ASP A 1 140 ? -1.88462 12.76745 21.08304 1.000 9.84069 485 ASP A CA 1
ATOM 2065 C C . ASP A 1 140 ? -3.08298 13.70898 21.05733 1.000 9.40974 485 ASP A C 1
ATOM 2066 O O . ASP A 1 140 ? -2.89549 14.93274 21.03873 1.000 11.21911 485 ASP A O 1
ATOM 2075 N N . CYS A 1 141 ? -4.30311 13.16989 21.06409 1.000 9.62320 486 CYS A N 1
ATOM 2076 C CA . CYS A 1 141 ? -5.54543 13.92558 21.13588 1.000 10.24488 486 CYS A CA 1
ATOM 2077 C C . CYS A 1 141 ? -5.84771 14.68844 19.86449 1.000 10.19175 486 CYS A C 1
ATOM 2078 O O . CYS A 1 141 ? -6.63335 15.63027 19.88843 1.000 13.03645 486 CYS A O 1
ATOM 2086 N N . LYS A 1 142 ? -5.24304 14.29348 18.74623 1.000 10.72225 487 LYS A N 1
ATOM 2087 C CA . LYS A 1 142 ? -5.51153 14.93018 17.47132 1.000 10.83488 487 LYS A CA 1
ATOM 2088 C C . LYS A 1 142 ? -6.21520 13.96183 16.53154 1.000 9.81125 487 LYS A C 1
ATOM 2089 O O . LYS A 1 142 ? -5.91329 12.76075 16.50882 1.000 10.61562 487 LYS A O 1
ATOM 2108 N N . VAL A 1 143 ? -7.13280 14.50832 15.74525 1.000 8.21943 488 VAL A N 1
ATOM 2109 C CA . VAL A 1 143 ? -7.63627 13.86365 14.53766 1.000 8.49092 488 VAL A CA 1
ATOM 2110 C C . VAL A 1 143 ? -6.93070 14.52109 13.36772 1.000 7.50091 488 VAL A C 1
ATOM 2111 O O . VAL A 1 143 ? -6.87914 15.75117 13.28128 1.000 8.77012 488 VAL A O 1
ATOM 2124 N N . LYS A 1 144 ? -6.40528 13.70967 12.46405 1.000 7.27713 489 LYS A N 1
ATOM 2125 C CA . LYS A 1 144 ? -5.74858 14.21268 11.27005 1.000 7.66284 489 LYS A CA 1
ATOM 2126 C C . LYS A 1 144 ? -6.38966 13.60627 10.03583 1.000 7.61640 489 LYS A C 1
ATOM 2127 O O . LYS A 1 144 ? -6.60051 12.39415 9.96081 1.000 8.15533 489 LYS A O 1
ATOM 2146 N N . VAL A 1 145 ? -6.69034 14.46665 9.07709 1.000 7.57384 490 VAL A N 1
ATOM 2147 C CA . VAL A 1 145 ? -7.22623 14.08095 7.78651 1.000 7.95232 490 VAL A CA 1
ATOM 2148 C C . VAL A 1 145 ? -6.11067 14.24270 6.77625 1.000 8.44078 490 VAL A C 1
ATOM 2149 O O . VAL A 1 145 ? -5.45630 15.28817 6.72813 1.000 9.11527 490 VAL A O 1
ATOM 2162 N N . TRP A 1 146 ? -5.91667 13.21617 5.96185 1.000 8.54108 491 TRP A N 1
ATOM 2163 C CA . TRP A 1 146 ? -4.84841 13.14210 5.00543 1.000 7.53453 491 TRP A CA 1
ATOM 2164 C C . TRP A 1 146 ? -5.42166 12.88596 3.62206 1.000 7.75313 491 TRP A C 1
ATOM 2165 O O . TRP A 1 146 ? -6.49750 12.29348 3.48869 1.000 8.43672 491 TRP A O 1
ATOM 2198 N N . THR A 1 148 ? -3.93200 11.19988 -0.09317 1.000 8.43879 493 THR A N 1
ATOM 2199 C CA . THR A 1 148 ? -2.80518 10.41449 -0.57612 1.000 8.69885 493 THR A CA 1
ATOM 2200 C C . THR A 1 148 ? -1.91022 11.15447 -1.56514 1.000 9.03541 493 THR A C 1
ATOM 2201 O O . THR A 1 148 ? -0.79661 10.70725 -1.80522 1.000 10.44546 493 THR A O 1
ATOM 2212 N N . ARG A 1 149 ? -2.37908 12.28534 -2.10270 1.000 8.50792 494 ARG A N 1
ATOM 2213 C CA . ARG A 1 149 ? -1.57505 13.10618 -3.00417 1.000 8.97909 494 ARG A CA 1
ATOM 2214 C C . ARG A 1 149 ? -0.83908 14.24214 -2.30497 1.000 8.11110 494 ARG A C 1
ATOM 2215 O O . ARG A 1 149 ? -0.17138 15.02793 -2.97884 1.000 9.47880 494 ARG A O 1
ATOM 2236 N N . GLN A 1 150 ? -0.91214 14.33591 -0.97923 1.000 8.64155 495 GLN A N 1
ATOM 2237 C CA . GLN A 1 150 ? -0.26810 15.40179 -0.22909 1.000 8.67483 495 GLN A CA 1
ATOM 2238 C C . GLN A 1 150 ? 0.46978 14.83201 0.97598 1.000 9.11006 495 GLN A C 1
ATOM 2239 O O . GLN A 1 150 ? -0.05622 13.97128 1.69395 1.000 9.39202 495 GLN A O 1
ATOM 2253 N N . GLU A 1 151 ? 1.67757 15.33710 1.22095 1.000 9.13146 496 GLU A N 1
ATOM 2254 C CA . GLU A 1 151 ? 2.48058 14.84631 2.34110 1.000 10.74796 496 GLU A CA 1
ATOM 2255 C C . GLU A 1 151 ? 1.99808 15.38332 3.68661 1.000 10.87475 496 GLU A C 1
ATOM 2256 O O . GLU A 1 151 ? 2.05708 14.66212 4.67706 1.000 14.46189 496 GLU A O 1
ATOM 2268 N N . ALA A 1 152 ? 1.51323 16.61623 3.74696 1.000 10.55738 497 ALA A N 1
ATOM 2269 C CA . ALA A 1 152 ? 1.06177 17.22386 4.99107 1.000 11.70468 497 ALA A CA 1
ATOM 2270 C C . ALA A 1 152 ? -0.43060 16.98871 5.20971 1.000 10.21630 497 ALA A C 1
ATOM 2271 O O . ALA A 1 152 ? -1.22434 16.93503 4.26563 1.000 9.92344 497 ALA A O 1
ATOM 2278 N N . SER A 1 153 ? -0.82115 16.88239 6.48298 1.000 9.96136 498 SER A N 1
ATOM 2279 C CA . SER A 1 153 ? -2.23176 16.73718 6.79546 1.000 9.66279 498 SER A CA 1
ATOM 2280 C C . SER A 1 153 ? -3.03658 17.89951 6.21830 1.000 10.72048 498 SER A C 1
ATOM 2281 O O . SER A 1 153 ? -2.57194 19.04457 6.13408 1.000 11.87379 498 SER A O 1
ATOM 2289 N N . VAL A 1 154 ? -4.24944 17.58561 5.79953 1.000 11.01996 499 VAL A N 1
ATOM 2290 C CA A VAL A 1 154 ? -5.10671 18.61888 5.24181 0.372 11.73462 499 VAL A CA 1
ATOM 2291 C CA B VAL A 1 154 ? -5.18702 18.55216 5.22642 0.628 11.68187 499 VAL A CA 1
ATOM 2292 C C . VAL A 1 154 ? -6.00179 19.24118 6.30758 1.000 11.12633 499 VAL A C 1
ATOM 2293 O O . VAL A 1 154 ? -6.29053 20.43422 6.22263 1.000 13.36895 499 VAL A O 1
ATOM 2317 N N . ILE A 1 155 ? -6.43385 18.46826 7.30801 1.000 10.80353 500 ILE A N 1
ATOM 2318 C CA 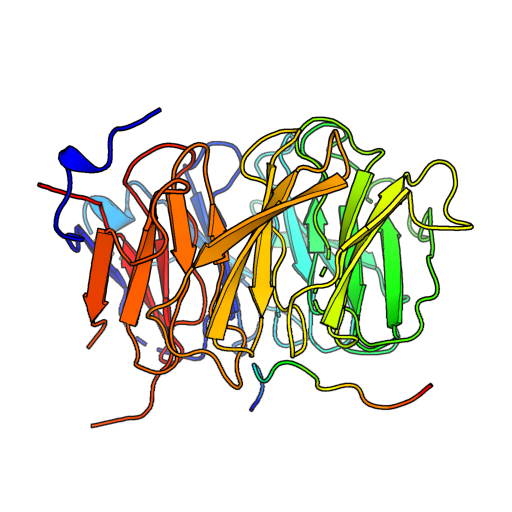. ILE A 1 155 ? -7.20888 18.98144 8.43206 1.000 10.36137 500 ILE A CA 1
ATOM 2319 C C . ILE A 1 155 ? -6.63897 18.40579 9.72281 1.000 9.59333 500 ILE A C 1
ATOM 2320 O O . ILE A 1 155 ? -6.25204 17.23573 9.77434 1.000 9.74562 500 ILE A O 1
ATOM 2336 N N . ASN A 1 156 ? -6.60443 19.23232 10.76503 1.000 10.81267 501 ASN A N 1
ATOM 2337 C CA A ASN A 1 156 ? -6.18114 18.83086 12.09670 0.469 11.30752 501 ASN A CA 1
ATOM 2338 C CA B ASN A 1 156 ? -6.18752 18.80640 12.09380 0.531 11.00567 501 ASN A CA 1
ATOM 2339 C C . ASN A 1 156 ? -7.21692 19.31402 13.08997 1.000 11.78382 501 ASN A C 1
ATOM 2340 O O . ASN A 1 156 ? -7.54927 20.50198 13.09669 1.000 14.31831 501 ASN A O 1
ATOM 2360 N N . ILE A 1 157 ? -7.72479 18.41593 13.92243 1.000 10.26286 502 ILE A N 1
ATOM 2361 C CA . ILE A 1 157 ? -8.66589 18.76628 14.97542 1.000 9.76424 502 ILE A CA 1
ATOM 2362 C C . ILE A 1 157 ? -7.97381 18.46520 16.29370 1.000 10.07816 502 ILE A C 1
ATOM 2363 O O . ILE A 1 157 ? -7.63083 17.30876 16.56102 1.000 9.72060 502 ILE A O 1
ATOM 2379 N N . ASP A 1 158 ? -7.75515 19.49899 17.09394 1.000 12.42135 503 ASP A N 1
ATOM 2380 C CA . ASP A 1 158 ? -7.19281 19.35993 18.42092 1.000 14.84192 503 ASP A CA 1
ATOM 2381 C C . ASP A 1 158 ? -8.33729 19.06576 19.38054 1.000 15.42869 503 ASP A C 1
ATOM 2382 O O . ASP A 1 158 ? -9.23097 19.90226 19.56352 1.000 18.04306 503 ASP A O 1
ATOM 2391 N N . MET A 1 159 ? -8.32243 17.88704 19.97419 1.000 14.56421 504 MET A N 1
ATOM 2392 C CA A MET A 1 159 ? -9.33920 17.43332 20.90688 0.350 15.06597 504 MET A CA 1
ATOM 2393 C CA B MET A 1 159 ? -9.35550 17.53358 20.92769 0.650 15.66568 504 MET A CA 1
ATOM 2394 C C . MET A 1 159 ? -8.75465 17.43444 22.31453 1.000 16.21297 504 MET A C 1
ATOM 2395 O O . MET A 1 159 ? -7.54951 17.55794 22.50875 1.000 17.96691 504 MET A O 1
ATOM 2421 N N . LYS A 1 160 ? -9.62221 17.27501 23.29688 1.000 19.71541 505 LYS A N 1
ATOM 2422 C CA . LYS A 1 160 ? -9.15113 17.37579 24.66905 1.000 22.98274 505 LYS A CA 1
ATOM 2423 C C . LYS A 1 160 ? -8.70368 16.04472 25.24983 1.000 19.77228 505 LYS A C 1
ATOM 2424 O O . LYS A 1 160 ? -8.06474 16.03526 26.30334 1.000 22.36996 505 LYS A O 1
ATOM 2443 N N . ALA A 1 161 ? -8.99292 14.93105 24.58681 1.000 15.93286 506 ALA A N 1
ATOM 2444 C CA . ALA A 1 161 ? -8.74716 13.61472 25.16009 1.000 13.36174 506 ALA A CA 1
ATOM 2445 C C . ALA A 1 161 ? -8.27080 12.64435 24.09079 1.000 11.38314 506 ALA A C 1
ATOM 2446 O O . ALA A 1 161 ? -8.39387 12.8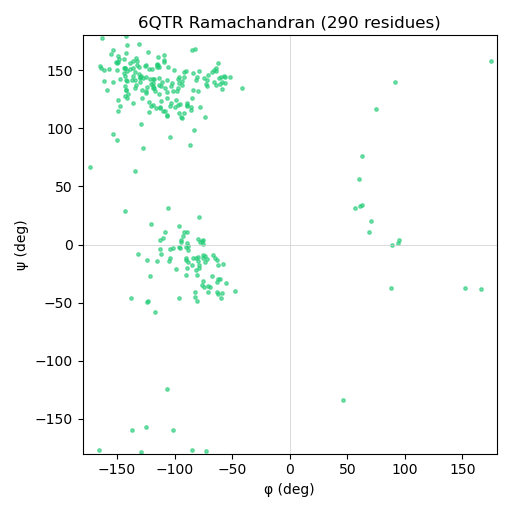9916 22.89055 1.000 12.23062 506 ALA A O 1
ATOM 2453 N N . ASN A 1 162 ? -7.72375 11.51674 24.55399 1.000 10.85539 507 ASN A N 1
ATOM 2454 C CA . ASN A 1 162 ? -7.19492 10.50200 23.65372 1.000 10.22668 507 ASN A CA 1
ATOM 2455 C C . ASN A 1 162 ? -8.28331 10.06515 22.68442 1.000 9.69149 507 ASN A C 1
ATOM 2456 O O . ASN A 1 162 ? -9.43014 9.84575 23.08204 1.000 11.19188 507 ASN A O 1
ATOM 2467 N N . ILE A 1 163 ? -7.90591 9.88450 21.42037 1.000 9.16520 508 ILE A N 1
ATOM 2468 C CA . ILE A 1 163 ? -8.82738 9.45504 20.37644 1.000 8.17954 508 ILE A CA 1
ATOM 2469 C C . ILE A 1 163 ? -8.58977 7.98011 20.09227 1.000 8.15219 508 ILE A C 1
ATOM 2470 O O . ILE A 1 163 ? -7.48394 7.58250 19.70637 1.000 9.32517 508 ILE A O 1
ATOM 2486 N N . CYS A 1 164 ? -9.62750 7.17109 20.25528 1.000 7.61299 509 CYS A N 1
ATOM 2487 C CA . CYS A 1 164 ? -9.51929 5.74491 20.09105 1.000 8.42330 509 CYS A CA 1
ATOM 2488 C C . CYS A 1 164 ? -9.93392 5.24157 18.73410 1.000 7.98943 509 CYS A C 1
ATOM 2489 O O . CYS A 1 164 ? -9.48062 4.19170 18.29003 1.000 8.85498 509 CYS A O 1
ATOM 2522 N N . VAL A 1 166 ? -11.63634 6.74368 14.69300 1.000 7.25087 511 VAL A N 1
ATOM 2523 C CA A VAL A 1 166 ? -12.28624 7.71659 13.82830 0.199 8.67320 511 VAL A CA 1
ATOM 2524 C CA B VAL A 1 166 ? -12.23444 7.72443 13.78495 0.801 7.04111 511 VAL A CA 1
ATOM 2525 C C . VAL A 1 166 ? -12.76827 6.96948 12.58650 1.000 8.50100 511 VAL A C 1
ATOM 2526 O O . VAL A 1 166 ? -12.09108 6.10231 12.05959 1.000 12.79142 511 VAL A O 1
ATOM 2551 N N . LYS A 1 167 ? -13.96291 7.31535 12.13223 1.000 6.26418 512 LYS A N 1
ATOM 2552 C CA . LYS A 1 167 ? -14.58084 6.61857 11.01698 1.000 6.28300 512 LYS A CA 1
ATOM 2553 C C . LYS A 1 167 ? -15.33060 7.61664 10.14451 1.000 5.86706 512 LYS A C 1
ATOM 2554 O O . LYS A 1 167 ? -16.11375 8.43170 10.64962 1.000 6.51498 512 LYS A O 1
ATOM 2573 N N . TYR A 1 168 ? -15.11667 7.51840 8.83675 1.000 6.04580 513 TYR A N 1
ATOM 2574 C CA . TYR A 1 168 ? -15.87678 8.31724 7.88561 1.000 6.68624 513 TYR A CA 1
ATOM 2575 C C . TYR A 1 168 ? -17.29082 7.78689 7.73886 1.000 6.48639 513 TYR A C 1
ATOM 2576 O O . TYR A 1 168 ? -17.51733 6.57732 7.69196 1.000 7.30264 513 TYR A O 1
ATOM 2594 N N . ASN A 1 169 ? -18.22975 8.70438 7.58502 1.000 6.57981 514 ASN A N 1
ATOM 2595 C CA . ASN A 1 169 ? -19.57151 8.34474 7.15839 1.000 6.69104 514 ASN A CA 1
ATOM 2596 C C . ASN A 1 169 ? -19.48653 7.64976 5.80422 1.000 7.08364 514 ASN A C 1
ATOM 2597 O O . ASN A 1 169 ? -18.68430 8.04099 4.95853 1.000 7.55306 514 ASN A O 1
ATOM 2608 N N . PRO A 1 170 ? -20.27726 6.59709 5.57547 1.000 6.86271 515 PRO A N 1
ATOM 2609 C CA . PRO A 1 170 ? -20.13557 5.83442 4.32895 1.000 6.53031 515 PRO A CA 1
ATOM 2610 C C . PRO A 1 170 ? -20.67394 6.55570 3.11897 1.000 6.94015 515 PRO A C 1
ATOM 2611 O O . PRO A 1 170 ? -20.34672 6.15689 1.99370 1.000 9.57129 515 PRO A O 1
ATOM 2622 N N . GLY A 1 171 ? -21.47366 7.60487 3.30847 1.000 6.41903 516 GLY A N 1
ATOM 2623 C CA . GLY A 1 171 ? -22.07697 8.29414 2.19618 1.000 7.49955 516 GLY A CA 1
ATOM 2624 C C . GLY A 1 171 ? -21.46306 9.61932 1.83426 1.000 7.84403 516 GLY A C 1
ATOM 2625 O O . GLY A 1 171 ? -21.76279 10.14714 0.76572 1.000 8.34164 516 GLY A O 1
ATOM 2629 N N . SER A 1 172 ? -20.59377 10.15636 2.69942 1.000 7.06828 517 SER A N 1
ATOM 2630 C CA . SER A 1 172 ? -20.00831 11.47071 2.46867 1.000 6.79625 517 SER A CA 1
ATOM 2631 C C . SER A 1 172 ? -18.72409 11.61132 3.27129 1.000 7.61293 517 SER A C 1
ATOM 2632 O O . SER A 1 172 ? -18.71431 11.32709 4.46915 1.000 7.98798 517 SER A O 1
ATOM 2640 N N . SER A 1 173 ? -17.67659 12.10090 2.62011 1.000 7.10282 518 SER A N 1
ATOM 2641 C CA . SER A 1 173 ? -16.39523 12.35546 3.25508 1.000 7.54389 518 SER A CA 1
ATOM 2642 C C . SER A 1 173 ? -16.40227 13.63617 4.07327 1.000 7.86296 518 SER A C 1
ATOM 2643 O O . SER A 1 173 ? -15.37646 13.96124 4.66526 1.000 9.00461 518 SER A O 1
ATOM 2651 N N . ASN A 1 174 ? -17.52702 14.33810 4.16548 1.000 7.75285 519 ASN A N 1
ATOM 2652 C CA . ASN A 1 174 ? -17.60051 15.50264 5.02543 1.000 7.31721 519 ASN A CA 1
ATOM 2653 C C . ASN A 1 174 ? -17.84820 15.17753 6.48856 1.000 6.84929 519 ASN A C 1
ATOM 2654 O O . ASN A 1 174 ? -17.71820 16.07305 7.32464 1.000 8.20292 519 ASN A O 1
ATOM 2665 N N . TYR A 1 175 ? -18.20379 13.94109 6.83410 1.000 6.55919 520 TYR A N 1
ATOM 2666 C CA . TYR A 1 175 ? -18.55087 13.64589 8.21993 1.000 6.58966 520 TYR A CA 1
ATOM 2667 C C . TYR A 1 175 ? -17.68753 12.51911 8.76910 1.000 6.85609 520 TYR A C 1
ATOM 2668 O O . TYR A 1 175 ? -17.48879 11.49494 8.10249 1.000 7.26808 520 TYR A O 1
ATOM 2686 N N . ILE A 1 176 ? -17.20140 12.71312 9.98994 1.000 6.45081 521 ILE A N 1
ATOM 2687 C CA . ILE A 1 176 ? -16.48515 11.68032 10.71653 1.000 6.06397 521 ILE A CA 1
ATOM 2688 C C . ILE A 1 176 ? -17.05900 11.53131 12.11971 1.000 6.34191 521 ILE A C 1
ATOM 2689 O O . ILE A 1 176 ? -17.41853 12.51915 12.75991 1.000 7.28016 521 ILE A O 1
ATOM 2705 N N . ALA A 1 177 ? -17.10357 10.29444 12.59073 1.000 5.60794 522 ALA A N 1
ATOM 2706 C CA . ALA A 1 177 ? -17.35949 9.99207 13.98993 1.000 5.98569 522 ALA A CA 1
ATOM 2707 C C . ALA A 1 177 ? -16.03210 9.76745 14.70096 1.000 5.88096 522 ALA A C 1
ATOM 2708 O O . ALA A 1 177 ? -15.17095 9.04058 14.19487 1.000 6.54225 522 ALA A O 1
ATOM 2715 N N . VAL A 1 178 ? -15.89168 10.35751 15.87766 1.000 6.87526 523 VAL A N 1
ATOM 2716 C CA . VAL A 1 178 ? -14.66620 10.27935 16.67523 1.000 7.07163 523 VAL A CA 1
ATOM 2717 C C . VAL A 1 178 ? -15.03048 9.68627 18.03227 1.000 7.60910 523 VAL A C 1
ATOM 2718 O O . VAL A 1 178 ? -15.77975 10.29797 18.80081 1.000 8.11205 523 VAL A O 1
ATOM 2731 N N . GLY A 1 179 ? -14.52203 8.49600 18.31761 1.000 7.49095 524 GLY A N 1
ATOM 2732 C CA . GLY A 1 179 ? -14.70335 7.87822 19.61073 1.000 8.12963 524 GLY A CA 1
ATOM 2733 C C . GLY A 1 179 ? -13.57765 8.29189 20.52987 1.000 7.70052 524 GLY A C 1
ATOM 2734 O O . GLY A 1 179 ? -12.40714 8.04544 20.22803 1.000 8.66629 524 GLY A O 1
ATOM 2738 N N . SER A 1 180 ? -13.92302 8.90174 21.65479 1.000 7.99225 525 SER A N 1
ATOM 2739 C CA . SER A 1 180 ? -12.94587 9.51159 22.53028 1.000 8.19028 525 SER A CA 1
ATOM 2740 C C . SER A 1 180 ? -12.88383 8.82311 23.88473 1.000 8.59104 525 SER A C 1
ATOM 2741 O O . SER A 1 180 ? -13.86941 8.25886 24.38145 1.000 8.27680 525 SER A O 1
ATOM 2749 N N . ALA A 1 181 ? -11.70252 8.91465 24.49761 1.000 9.05592 526 ALA A N 1
ATOM 2750 C CA . ALA A 1 181 ? -11.51568 8.48792 25.87769 1.000 10.07193 526 ALA A CA 1
ATOM 2751 C C . ALA A 1 181 ? -12.32460 9.33521 26.84533 1.000 9.76141 526 ALA A C 1
ATOM 2752 O O . ALA A 1 181 ? -12.46891 8.93699 28.00349 1.000 11.23909 526 ALA A O 1
ATOM 2759 N N . ASP A 1 182 ? -12.89152 10.47007 26.39841 1.000 9.54407 527 ASP A N 1
ATOM 2760 C CA . ASP A 1 182 ? -13.73729 11.27923 27.27758 1.000 8.85225 527 ASP A CA 1
ATOM 2761 C C . ASP A 1 182 ? -15.15505 10.72123 27.41515 1.000 8.46028 527 ASP A C 1
ATOM 2762 O O . ASP A 1 182 ? -15.99246 11.33224 28.07604 1.000 9.09148 527 ASP A O 1
ATOM 2771 N N . HIS A 1 183 ? -15.42826 9.56340 26.82955 1.000 7.13420 528 HIS A N 1
ATOM 2772 C CA . HIS A 1 183 ? -16.66198 8.79484 26.92968 1.000 6.88982 528 HIS A CA 1
ATOM 2773 C C . HIS A 1 183 ? -17.68848 9.20069 25.87935 1.000 7.14152 528 HIS A C 1
ATOM 2774 O O . HIS A 1 183 ? -18.77182 8.60587 25.85996 1.000 7.74092 528 HIS A O 1
ATOM 2788 N N . HIS A 1 184 ? -17.39189 10.16530 25.01218 1.000 7.38028 529 HIS A N 1
ATOM 2789 C CA . HIS A 1 184 ? -18.37237 10.65354 24.05859 1.000 7.28230 529 HIS A CA 1
ATOM 2790 C C . HIS A 1 184 ? -17.95248 10.33173 22.62939 1.000 7.55166 529 HIS A C 1
ATOM 2791 O O . HIS A 1 184 ? -16.78171 10.07821 22.34434 1.000 7.67400 529 HIS A O 1
ATOM 2805 N N . ILE A 1 185 ? -18.93089 10.38049 21.73110 1.000 7.38023 530 ILE A N 1
ATOM 2806 C CA . ILE A 1 185 ? -18.68241 10.31047 20.28921 1.000 6.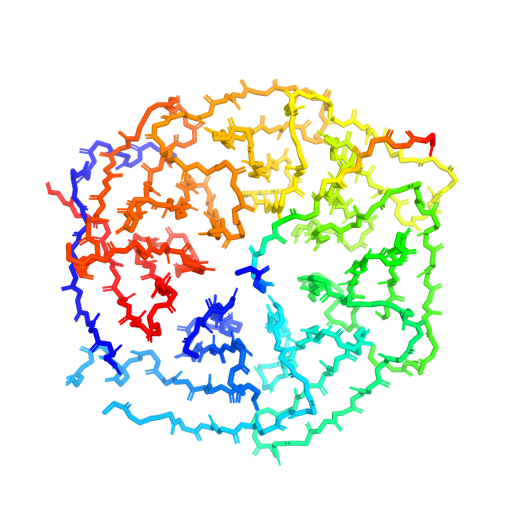74971 530 ILE A CA 1
ATOM 2807 C C . ILE A 1 185 ? -18.84744 11.71711 19.74331 1.000 6.25791 530 ILE A C 1
ATOM 2808 O O . ILE A 1 185 ? -19.91208 12.32711 19.88948 1.000 7.77631 530 ILE A O 1
ATOM 2824 N N . HIS A 1 186 ? -17.80080 12.25674 19.15819 1.000 6.91921 531 HIS A N 1
ATOM 2825 C CA . HIS A 1 186 ? -17.82811 13.59206 18.58533 1.000 7.15608 531 HIS A CA 1
ATOM 2826 C C . HIS A 1 186 ? -18.02419 13.43440 17.08509 1.000 7.06935 531 HIS A C 1
ATOM 2827 O O . HIS A 1 186 ? -17.20274 12.80718 16.41529 1.000 8.19986 531 HIS A O 1
ATOM 2841 N N . TYR A 1 187 ? -19.12035 13.97016 16.56727 1.000 7.24208 532 TYR A N 1
ATOM 2842 C CA . TYR A 1 187 ? -19.48956 13.81574 15.16837 1.000 7.20761 532 TYR A CA 1
ATOM 2843 C C . TYR A 1 187 ? -19.22740 15.14425 14.48037 1.000 7.12937 532 TYR A C 1
ATOM 2844 O O . TYR A 1 187 ? -19.89847 16.13912 14.76129 1.000 8.46030 532 TYR A O 1
ATOM 2862 N N . TYR A 1 188 ? -18.22433 15.16582 13.60498 1.000 7.02648 533 TYR A N 1
ATOM 2863 C CA . TYR A 1 188 ? -17.76639 16.38846 12.97050 1.000 7.56479 533 TYR A CA 1
ATOM 2864 C C . TYR A 1 188 ? -18.19078 16.46254 11.51656 1.000 8.04492 533 TYR A C 1
ATOM 2865 O O . TYR A 1 188 ? -18.17370 15.46053 10.80217 1.000 8.35403 533 TYR A O 1
ATOM 2883 N N . ASP A 1 189 ? -18.56352 17.67087 11.10376 1.000 8.07225 534 ASP A N 1
ATOM 2884 C CA . ASP A 1 189 ? -18.56375 18.09367 9.71246 1.000 8.43681 534 ASP A CA 1
ATOM 2885 C C . ASP A 1 189 ? -17.20935 18.74429 9.44226 1.000 7.82462 534 ASP A C 1
ATOM 2886 O O . ASP A 1 189 ? -16.89462 19.79501 10.00892 1.000 8.59252 534 ASP A O 1
ATOM 2895 N N . LEU A 1 190 ? -16.40307 18.10888 8.59408 1.000 7.62838 535 LEU A N 1
ATOM 2896 C CA . LEU A 1 190 ? -15.04709 18.56215 8.30789 1.000 8.45063 535 LEU A CA 1
ATOM 2897 C C . LEU A 1 190 ? -15.00974 19.88999 7.57614 1.000 8.93478 535 LEU A C 1
ATOM 2898 O O . LEU A 1 190 ? -13.92879 20.47460 7.46324 1.000 10.14809 535 LEU A O 1
ATOM 2914 N N . ARG A 1 191 ? -16.15565 20.39226 7.11225 1.000 9.71375 536 ARG A N 1
ATOM 2915 C CA . ARG A 1 191 ? -16.21485 21.70297 6.48656 1.000 10.23818 536 ARG A CA 1
ATOM 2916 C C . ARG A 1 191 ? -16.23558 22.82572 7.50634 1.000 11.87238 536 ARG A C 1
ATOM 2917 O O . ARG A 1 191 ? -16.00234 23.98192 7.13520 1.000 13.55432 536 ARG A O 1
ATOM 2938 N N . ASN A 1 192 ? -16.48281 22.51410 8.77858 1.000 12.04113 537 ASN A N 1
ATOM 2939 C CA . ASN A 1 192 ? -16.42559 23.52438 9.83969 1.000 15.92777 537 ASN A CA 1
ATOM 2940 C C . ASN A 1 192 ? -16.10087 22.79133 11.14049 1.000 15.50672 537 ASN A C 1
ATOM 2941 O O . ASN A 1 192 ? -16.99780 22.29215 11.82211 1.000 15.59329 537 ASN A O 1
ATOM 2952 N N . ILE A 1 193 ? -14.81709 22.75123 11.47906 1.000 16.19736 538 ILE A N 1
ATOM 2953 C CA . ILE A 1 193 ? -14.36473 21.94922 12.60996 1.000 16.48164 538 ILE A CA 1
ATOM 2954 C C . ILE A 1 193 ? -14.31669 22.73696 13.90844 1.000 17.75754 538 ILE A C 1
ATOM 2955 O O . ILE A 1 193 ? -13.81324 22.24210 14.91985 1.000 19.09586 538 ILE A O 1
ATOM 2971 N N . SER A 1 194 ? -14.82114 23.97342 13.90370 1.000 18.11594 539 SER A N 1
ATOM 2972 C CA . SER A 1 194 ? -14.76884 24.76245 15.13072 1.000 19.05215 539 SER A CA 1
ATOM 2973 C C . SER A 1 194 ? -15.58745 24.12795 16.24731 1.000 19.23284 539 SER A C 1
ATOM 2974 O O . SER A 1 194 ? -15.23244 24.25701 17.42606 1.000 19.17499 539 SER A O 1
ATOM 2982 N N . GLN A 1 195 ? -16.68116 23.44844 15.90094 1.000 19.17513 540 GLN A N 1
ATOM 2983 C CA . GLN A 1 195 ? -17.49391 22.70535 16.84206 1.000 18.99414 540 GLN A CA 1
ATOM 2984 C C . GLN A 1 195 ? -17.95554 21.45340 16.11011 1.000 14.26689 540 GLN A C 1
ATOM 2985 O O . GLN A 1 195 ? -18.24022 21.50918 14.90283 1.000 14.83703 540 GLN A O 1
ATOM 2999 N N . PRO A 1 196 ? -18.06911 20.32439 16.79936 1.000 13.52322 541 PRO A N 1
ATOM 3000 C CA . PRO A 1 196 ? -18.72255 19.17215 16.17715 1.000 12.84677 541 PRO A CA 1
ATOM 3001 C C . PRO A 1 196 ? -20.17425 19.49114 15.84864 1.000 12.05304 541 PRO A C 1
ATOM 3002 O O . PRO A 1 196 ? -20.79663 20.38978 16.43157 1.000 13.77419 541 PRO A O 1
ATOM 3013 N N . LEU A 1 197 ? -20.71179 18.76190 14.87122 1.000 10.94574 542 LEU A N 1
ATOM 3014 C CA . LEU A 1 197 ? -22.14300 18.83763 14.62166 1.000 10.44409 542 LEU A CA 1
ATOM 3015 C C . LEU A 1 197 ? -22.91233 18.43547 15.86491 1.000 9.37967 542 LEU A C 1
ATOM 3016 O O . LEU A 1 197 ? -23.94419 19.02643 16.19218 1.000 11.98779 542 LEU A O 1
ATOM 3032 N N . HIS A 1 198 ? -22.45079 17.38916 16.53493 1.000 8.46980 543 HIS A N 1
ATOM 3033 C CA . HIS A 1 198 ? -23.13428 16.85894 17.69623 1.000 7.60322 543 HIS A CA 1
ATOM 3034 C C . HIS A 1 198 ? -22.14550 16.00447 18.46522 1.000 7.61539 543 HIS A C 1
ATOM 3035 O O . HIS A 1 198 ? -21.23784 15.41174 17.88201 1.000 8.27790 543 HIS A O 1
ATOM 3049 N N . VAL A 1 199 ? -22.33779 15.93955 19.77040 1.000 7.58357 544 VAL A N 1
ATOM 3050 C CA . VAL A 1 199 ? -21.55869 15.05964 20.62879 1.000 8.21018 544 VAL A CA 1
ATOM 3051 C C . VAL A 1 199 ? -22.54492 14.14836 21.33620 1.000 6.97765 544 VAL A C 1
ATOM 3052 O O . VAL A 1 199 ? -23.43863 14.62614 22.04634 1.000 8.81995 544 VAL A O 1
ATOM 3065 N N . PHE A 1 200 ? -22.35875 12.84057 21.15667 1.000 7.39009 545 PHE A N 1
ATOM 3066 C CA . PHE A 1 200 ? -23.25438 11.81405 21.66586 1.000 7.66607 545 PHE A CA 1
ATOM 3067 C C . PHE A 1 200 ? -22.71563 11.29403 22.99272 1.000 7.83023 545 PHE A C 1
ATOM 3068 O O . PHE A 1 200 ? -21.66053 10.64165 23.04154 1.000 8.10949 545 PHE A O 1
ATOM 3085 N N . SER A 1 201 ? -23.46005 11.56974 24.05472 1.000 8.77733 546 SER A N 1
ATOM 3086 C CA A SER A 1 201 ? -23.15813 11.05922 25.37830 0.832 8.39857 546 SER A CA 1
ATOM 3087 C CA B SER A 1 201 ? -23.17123 11.07609 25.38794 0.168 8.63691 546 SER A CA 1
ATOM 3088 C C . SER A 1 201 ? -24.06427 9.88680 25.71170 1.000 8.32387 546 SER A C 1
ATOM 3089 O O . SER A 1 201 ? -25.22282 9.81781 25.28019 1.000 8.26005 546 SER A O 1
ATOM 3103 N N . GLY A 1 202 ? -23.50681 8.94919 26.45791 1.000 8.05098 547 GLY A N 1
ATOM 3104 C CA . GLY A 1 202 ? -24.24602 7.80190 26.94153 1.000 8.83599 547 GLY A CA 1
ATOM 3105 C C . GLY A 1 202 ? -23.30188 6.74521 27.47195 1.000 8.76996 547 GLY A C 1
ATOM 3106 O O . GLY A 1 202 ? -23.59913 6.08921 28.46768 1.000 9.38897 547 GLY A O 1
ATOM 3110 N N . HIS A 1 203 ? -22.16779 6.54908 26.81621 1.000 7.92431 548 HIS A N 1
ATOM 3111 C CA . HIS A 1 203 ? -21.18472 5.61431 27.32947 1.000 7.31478 548 HIS A CA 1
ATOM 3112 C C . HIS A 1 203 ? -20.58507 6.13351 28.63474 1.000 7.61793 548 HIS A C 1
ATOM 3113 O O . HIS A 1 203 ? -20.46711 7.34608 28.86142 1.000 7.94484 548 HIS A O 1
ATOM 3127 N N . LYS A 1 204 ? -20.22471 5.20167 29.50845 1.000 8.07942 549 LYS A N 1
ATOM 3128 C CA . LYS A 1 204 ? -19.69071 5.54519 30.82692 1.000 9.19546 549 LYS A CA 1
ATOM 3129 C C . LYS A 1 204 ? -18.17302 5.42551 30.90112 1.000 9.19121 549 LYS A C 1
ATOM 3130 O O . LYS A 1 204 ? -17.58204 5.72080 31.94714 1.000 10.38022 549 LYS A O 1
ATOM 3149 N N . LYS A 1 205 ? -17.54501 4.97564 29.81968 1.000 8.08110 550 LYS A N 1
ATOM 3150 C CA . LYS A 1 205 ? -16.11123 4.77262 29.70980 1.000 8.07669 550 LYS A CA 1
ATOM 3151 C C . LYS A 1 205 ? -15.70954 5.18134 28.30406 1.000 8.58209 550 LYS A C 1
ATOM 3152 O O . LYS A 1 205 ? -16.55021 5.55978 27.48858 1.000 8.46200 550 LYS A O 1
ATOM 3171 N N . ALA A 1 206 ? -14.41547 5.07805 28.02442 1.000 9.76550 551 ALA A N 1
ATOM 3172 C CA . ALA A 1 206 ? -13.88005 5.41659 26.71936 1.000 7.85536 551 ALA A CA 1
ATOM 3173 C C . ALA A 1 206 ? -14.64084 4.70885 25.60310 1.000 7.72022 551 ALA A C 1
ATOM 3174 O O . ALA A 1 206 ? -15.08358 3.56284 25.74758 1.000 7.93593 551 ALA A O 1
ATOM 3181 N N . VAL A 1 207 ? -14.79017 5.40566 24.48619 1.000 7.67619 552 VAL A N 1
ATOM 3182 C CA . VAL A 1 207 ? -15.41994 4.85771 23.29195 1.000 7.72420 552 VAL A CA 1
ATOM 3183 C C . VAL A 1 207 ? -14.31225 4.31096 22.40328 1.000 7.43726 552 VAL A C 1
ATOM 3184 O O . VAL A 1 207 ? -13.51011 5.07576 21.85334 1.000 9.33551 552 VAL A O 1
ATOM 3197 N N . SER A 1 208 ? -14.24684 2.98892 22.28848 1.000 6.26417 553 SER A N 1
ATOM 3198 C CA . SER A 1 208 ? -13.12187 2.32952 21.64244 1.000 6.67928 553 SER A CA 1
ATOM 3199 C C . SER A 1 208 ? -13.31278 2.13698 20.15070 1.000 6.31534 553 SER A C 1
ATOM 3200 O O . SER A 1 208 ? -12.32333 2.01970 19.42625 1.000 6.80268 553 SER A O 1
ATOM 3208 N N . TYR A 1 209 ? -14.55783 2.05738 19.67345 1.000 5.69099 554 TYR A N 1
ATOM 3209 C CA . TYR A 1 209 ? -14.84046 1.90530 18.25930 1.000 5.55901 554 TYR A CA 1
ATOM 3210 C C . TYR A 1 209 ? -16.09144 2.67379 17.87499 1.000 5.50837 554 TYR A C 1
ATOM 3211 O O . TYR A 1 209 ? -17.03534 2.80639 18.67144 1.000 5.91616 554 TYR A O 1
ATOM 3229 N N . VAL A 1 210 ? -16.08791 3.16374 16.63715 1.000 6.09626 555 VAL A N 1
ATOM 3230 C CA . VAL A 1 210 ? -17.27770 3.70692 15.99072 1.000 6.39158 555 VAL A CA 1
ATOM 3231 C C . VAL A 1 210 ? -17.35080 3.14201 14.57962 1.000 6.57881 555 VAL A C 1
ATOM 3232 O O . VAL A 1 210 ? -16.33788 3.09086 13.87783 1.000 8.00836 555 VAL A O 1
ATOM 3245 N N . LYS A 1 211 ? -18.54170 2.70102 14.18014 1.000 7.16848 556 LYS A N 1
ATOM 3246 C CA A LYS A 1 211 ? -18.76941 2.10599 12.87238 0.422 7.08872 556 LYS A CA 1
ATOM 3247 C CA B LYS A 1 211 ? -18.77030 2.10240 12.87403 0.578 6.81087 556 LYS A CA 1
ATOM 3248 C C . LYS A 1 211 ? -20.17655 2.45221 12.41495 1.000 6.99323 556 LYS A C 1
ATOM 3249 O O . LYS A 1 211 ? -21.10739 2.43185 13.20717 1.000 9.53623 556 LYS A O 1
ATOM 3285 N N . PHE A 1 212 ? -20.34669 2.70111 11.13158 1.000 6.30743 557 PHE A N 1
ATOM 3286 C CA . PHE A 1 212 ? -21.64976 3.04891 10.58577 1.000 6.64129 557 PHE A CA 1
ATOM 3287 C C . PHE A 1 212 ? -22.34881 1.83754 9.97614 1.000 6.67207 557 PHE A C 1
ATOM 3288 O O . PHE A 1 212 ? -21.77142 1.12968 9.13807 1.000 8.17413 557 PHE A O 1
ATOM 3305 N N . LEU A 1 213 ? -23.62743 1.65505 10.32853 1.000 7.50100 558 LEU A N 1
ATOM 3306 C CA . LEU A 1 213 ? -24.44549 0.66717 9.63786 1.000 7.98261 558 LEU A CA 1
ATOM 3307 C C . LEU A 1 213 ? -24.97878 1.19723 8.31769 1.000 7.75470 558 LEU A C 1
ATOM 3308 O O . LEU A 1 213 ? -25.29086 0.41456 7.41574 1.000 10.21457 558 LEU A O 1
ATOM 3324 N N . SER A 1 214 ? -25.12184 2.50998 8.21230 1.000 8.42036 559 SER A N 1
ATOM 3325 C CA . SER A 1 214 ? -25.70216 3.17456 7.05290 1.000 8.84949 559 SER A CA 1
ATOM 3326 C C . SER A 1 214 ? -25.34812 4.65989 7.16959 1.000 8.52389 559 SER A C 1
ATOM 3327 O O . SER A 1 214 ? -24.66321 5.07918 8.10664 1.000 8.58489 559 SER A O 1
ATOM 3335 N N . ASN A 1 215 ? -25.85278 5.46210 6.23196 1.000 7.66683 560 ASN A N 1
ATOM 3336 C CA . ASN A 1 215 ? -25.52926 6.88298 6.26487 1.000 8.53593 560 ASN A CA 1
ATOM 3337 C C . ASN A 1 215 ? -25.99418 7.54645 7.55495 1.000 7.22942 560 ASN A C 1
ATOM 3338 O O . ASN A 1 215 ? -25.39779 8.53603 7.98642 1.000 8.65412 560 ASN A O 1
ATOM 3349 N N . ASN A 1 216 ? -27.07187 7.04815 8.15202 1.000 7.17445 561 ASN A N 1
ATOM 3350 C CA . ASN A 1 216 ? -27.70595 7.70381 9.28167 1.000 7.64976 561 ASN A CA 1
ATOM 3351 C C . ASN A 1 216 ? -27.59288 6.94343 10.59166 1.000 7.90730 561 ASN A C 1
ATOM 3352 O O . ASN A 1 216 ? -28.03903 7.46214 11.62491 1.000 9.60130 561 ASN A O 1
ATOM 3363 N N . GLU A 1 217 ? -27.01175 5.75268 10.58274 1.000 7.59748 562 GLU A N 1
ATOM 3364 C CA . GLU A 1 217 ? -26.96957 4.88876 11.75329 1.000 7.50718 562 GLU A CA 1
ATOM 3365 C C . GLU A 1 217 ? -25.52064 4.65011 12.13566 1.000 6.17910 562 GLU A C 1
ATOM 3366 O O . GLU A 1 217 ? -24.74864 4.08533 11.34505 1.000 7.36696 562 GLU A O 1
ATOM 3378 N N . LEU A 1 218 ? -25.17304 5.04455 13.35365 1.000 6.73754 563 LEU A N 1
ATOM 3379 C CA . LEU A 1 218 ? -23.82074 4.91344 13.88083 1.000 7.51761 563 LEU A CA 1
ATOM 3380 C C . LEU A 1 218 ? -23.84287 4.01335 15.09700 1.000 6.92867 563 LEU A C 1
ATOM 3381 O O . LEU A 1 218 ? -24.71343 4.15171 15.96080 1.000 7.94283 563 LEU A O 1
ATOM 3397 N N . ALA A 1 219 ? -22.90018 3.08906 15.15357 1.000 7.08686 564 ALA A N 1
ATOM 3398 C CA . ALA A 1 219 ? -22.71395 2.23533 16.30698 1.000 7.78701 564 ALA A CA 1
ATOM 3399 C C . ALA A 1 219 ? -21.39208 2.54401 16.98413 1.000 6.26935 564 ALA A C 1
ATOM 3400 O O . ALA A 1 219 ? -20.42857 2.97385 16.35172 1.000 8.37127 564 ALA A O 1
ATOM 3407 N N . SER A 1 220 ? -21.35232 2.28076 18.28074 1.000 6.34350 565 SER A N 1
ATOM 3408 C CA . SER A 1 220 ? -20.14839 2.47220 19.06801 1.000 6.40009 565 SER A CA 1
ATOM 3409 C C . SER A 1 220 ? -19.96785 1.33025 20.04531 1.000 6.44610 565 SER A C 1
ATOM 3410 O O . SER A 1 220 ? -20.92486 0.66294 20.43907 1.000 7.05932 565 SER A O 1
ATOM 3418 N N . ALA A 1 221 ? -18.71798 1.13048 20.45322 1.000 6.37512 566 ALA A N 1
ATOM 3419 C CA . ALA A 1 221 ? -18.36576 0.21260 21.52254 1.000 6.25208 566 ALA A CA 1
ATOM 3420 C C . ALA A 1 221 ? -17.55715 0.97984 22.55069 1.000 6.28677 566 ALA A C 1
ATOM 3421 O O . ALA A 1 221 ? -16.87287 1.94122 22.21589 1.000 7.06811 566 ALA A O 1
ATOM 3428 N N . SER A 1 222 ? -17.60575 0.51147 23.79084 1.000 6.07408 567 SER A N 1
ATOM 3429 C CA . SER A 1 222 ? -16.97474 1.18283 24.90996 1.000 6.77440 567 SER A CA 1
ATOM 3430 C C . SER A 1 222 ? -16.57082 0.14585 25.93193 1.000 6.40961 567 SER A C 1
ATOM 3431 O O . SER A 1 222 ? -17.18963 -0.91367 26.04274 1.000 7.32753 567 SER A O 1
ATOM 3439 N N . THR A 1 223 ? -15.58124 0.49433 26.74382 1.000 6.74280 568 THR A N 1
ATOM 3440 C CA . THR A 1 223 ? -15.16073 -0.33926 27.86055 1.000 7.34267 568 THR A CA 1
ATOM 3441 C C . THR A 1 223 ? -16.08495 -0.21785 29.06565 1.000 6.43360 568 THR A C 1
ATOM 3442 O O . THR A 1 223 ? -15.68616 -0.55419 30.18260 1.000 8.92109 568 THR A O 1
ATOM 3453 N N . ASP A 1 224 ? -17.32783 0.18447 28.83021 1.000 8.16949 569 ASP A N 1
ATOM 3454 C CA . ASP A 1 224 ? -18.42319 0.04517 29.77631 1.000 7.48433 569 ASP A CA 1
ATOM 3455 C C . ASP A 1 224 ? -19.26223 -1.20705 29.50500 1.000 7.50561 569 ASP A C 1
ATOM 3456 O O . ASP A 1 224 ? -20.38246 -1.32797 30.01849 1.000 9.02947 569 ASP A O 1
ATOM 3465 N N . SER A 1 225 ? -18.73575 -2.13667 28.70645 1.000 8.11781 570 SER A N 1
ATOM 3466 C CA . SER A 1 225 ? -19.41491 -3.38821 28.35822 1.000 8.18612 570 SER A CA 1
ATOM 3467 C C . SER A 1 225 ? -20.73947 -3.16488 27.63224 1.000 8.69033 570 SER A C 1
ATOM 3468 O O . SER A 1 225 ? -21.67759 -3.95417 27.77706 1.000 10.87793 570 SER A O 1
ATOM 3476 N N . THR A 1 226 ? -20.83011 -2.11374 26.82774 1.000 6.69026 571 THR A N 1
ATOM 3477 C CA . THR A 1 226 ? -21.99236 -1.91511 25.97952 1.000 7.03685 571 THR A CA 1
ATOM 3478 C C . THR A 1 226 ? -21.57034 -1.56315 24.56554 1.000 6.31007 571 THR A C 1
ATOM 3479 O O . THR A 1 226 ? -20.47239 -1.03650 24.32784 1.000 6.88180 571 THR A O 1
ATOM 3490 N N . LEU A 1 227 ? -22.46245 -1.87913 23.63366 1.000 6.28964 572 LEU A N 1
ATOM 3491 C CA . LEU A 1 227 ? -22.49663 -1.21691 22.34691 1.000 6.29386 572 LEU A CA 1
ATOM 3492 C C . LEU A 1 227 ? -23.68903 -0.27017 22.36557 1.000 6.46936 572 LEU A C 1
ATOM 3493 O O . LEU A 1 227 ? -24.68351 -0.51656 23.05393 1.000 6.98495 572 LEU A O 1
ATOM 3509 N N . ARG A 1 228 ? -23.61224 0.79327 21.58743 1.000 6.26344 573 ARG A N 1
ATOM 3510 C CA . ARG A 1 228 ? -24.73046 1.71577 21.46135 1.000 6.04802 573 ARG A CA 1
ATOM 3511 C C . ARG A 1 228 ? -24.96923 2.06116 20.00155 1.000 7.48335 573 ARG A C 1
ATOM 3512 O O . ARG A 1 228 ? -24.03912 2.08971 19.18987 1.000 7.71829 573 ARG A O 1
ATOM 3533 N N . LEU A 1 229 ? -26.23943 2.30117 19.68063 1.000 7.60945 574 LEU A N 1
ATOM 3534 C CA . LEU A 1 229 ? -26.69892 2.70318 18.35630 1.000 6.82092 574 LEU A CA 1
ATOM 3535 C C . LEU A 1 229 ? -27.23910 4.12144 18.44030 1.000 6.70514 574 LEU A C 1
ATOM 3536 O O . LEU A 1 229 ? -27.95271 4.46930 19.39044 1.000 7.00474 574 LEU A O 1
ATOM 3552 N N . TRP A 1 230 ? -26.89373 4.92523 17.44324 1.000 6.37743 575 TRP A N 1
ATOM 3553 C CA . TRP A 1 230 ? -27.19281 6.33864 17.41668 1.000 6.37147 575 TRP A CA 1
ATOM 3554 C C . TRP A 1 230 ? -27.70493 6.73374 16.04057 1.000 6.42129 575 TRP A C 1
ATOM 3555 O O . TRP A 1 230 ? -27.32924 6.15391 15.01880 1.000 8.15951 575 TRP A O 1
ATOM 3576 N N . ASP A 1 231 ? -28.52511 7.76333 16.02856 1.000 6.84171 576 ASP A N 1
ATOM 3577 C CA . ASP A 1 231 ? -29.11212 8.34032 14.81880 1.000 7.49488 576 ASP A CA 1
ATOM 3578 C C . ASP A 1 231 ? -28.39362 9.65877 14.56314 1.000 7.46767 576 ASP A C 1
ATOM 3579 O O . ASP A 1 231 ? -28.56488 10.61980 15.31819 1.000 7.70032 576 ASP A O 1
ATOM 3588 N N . VAL A 1 232 ? -27.58326 9.70644 13.49209 1.000 8.01690 577 VAL A N 1
ATOM 3589 C CA . VAL A 1 232 ? -26.81203 10.90527 13.17960 1.000 9.08153 577 VAL A CA 1
ATOM 3590 C C . VAL A 1 232 ? -27.52334 11.82075 12.18901 1.000 10.85282 577 VAL A C 1
ATOM 3591 O O . VAL A 1 232 ? -26.96069 12.85264 11.79098 1.000 13.48575 577 VAL A O 1
ATOM 3604 N N . LYS A 1 233 ? -28.74217 11.47294 11.76806 1.000 11.02300 578 LYS A N 1
ATOM 3605 C CA . LYS A 1 233 ? -29.56956 12.42543 11.04123 1.000 12.72154 578 LYS A CA 1
ATOM 3606 C C . LYS A 1 233 ? -30.25837 13.38684 12.00240 1.000 12.50629 578 LYS A C 1
ATOM 3607 O O . LYS A 1 233 ? -30.18915 14.60824 11.82605 1.000 14.30021 578 LYS A O 1
ATOM 3626 N N . ASP A 1 234 ? -30.87987 12.85456 13.04897 1.000 10.51783 579 ASP A N 1
ATOM 3627 C CA . ASP A 1 234 ? -31.63114 13.65986 14.00683 1.000 11.36983 579 ASP A CA 1
ATOM 3628 C C . ASP A 1 234 ? -30.96227 13.73593 15.37160 1.000 11.11468 579 ASP A C 1
ATOM 3629 O O . ASP A 1 234 ? -31.54349 14.29347 16.30705 1.000 11.85399 579 ASP A O 1
ATOM 3638 N N . ASN A 1 235 ? -29.75597 13.18155 15.50297 1.000 8.50630 580 ASN A N 1
ATOM 3639 C CA . ASN A 1 235 ? -28.91561 13.31460 16.69669 1.000 8.31475 580 ASN A CA 1
ATOM 3640 C C . ASN A 1 235 ? -29.59079 12.75158 17.94993 1.000 7.97066 580 ASN A C 1
ATOM 3641 O O . ASN A 1 235 ? -29.72852 13.42139 18.98063 1.000 8.95972 580 ASN A O 1
ATOM 3652 N N . LEU A 1 236 ? -29.95855 11.47931 17.84985 1.000 7.49184 581 LEU A N 1
ATOM 3653 C CA . LEU A 1 236 ? -30.71020 10.80143 18.88889 1.000 7.93183 581 LEU A CA 1
ATOM 3654 C C . LEU A 1 236 ? -30.00506 9.53583 19.34788 1.000 7.54204 581 LEU A C 1
ATOM 3655 O O . LEU A 1 236 ? -29.41915 8.82143 18.53222 1.000 7.78764 581 LEU A O 1
ATOM 3671 N N . PRO A 1 237 ? -30.08375 9.21111 20.63897 1.000 8.07146 582 PRO A N 1
ATOM 3672 C CA . PRO A 1 237 ? -29.76103 7.84850 21.07036 1.000 7.84098 582 PRO A CA 1
ATOM 3673 C C . PRO A 1 237 ? -30.84983 6.89608 20.59968 1.000 7.90450 582 PRO A C 1
ATOM 3674 O O . PRO A 1 237 ? -32.02236 7.26205 20.52611 1.000 9.55885 582 PRO A O 1
ATOM 3685 N N . VAL A 1 238 ? -30.45947 5.67481 20.26535 1.000 7.80790 583 VAL A N 1
ATOM 3686 C CA . VAL A 1 238 ? -31.41968 4.67766 19.79887 1.000 8.34440 583 VAL A CA 1
ATOM 3687 C C . VAL A 1 238 ? -31.49997 3.47976 20.74134 1.000 8.37484 583 VAL A C 1
ATOM 3688 O O . VAL A 1 238 ? -32.57268 3.18802 21.27459 1.000 11.32741 583 VAL A O 1
ATOM 3701 N N . ARG A 1 239 ? -30.38327 2.78887 20.98049 1.000 8.17215 584 ARG A N 1
ATOM 3702 C CA . ARG A 1 239 ? -30.41864 1.50708 21.67384 1.000 10.29359 584 ARG A CA 1
ATOM 3703 C C . ARG A 1 239 ? -29.06475 1.21383 22.29587 1.000 8.85417 584 ARG A C 1
ATOM 3704 O O . ARG A 1 239 ? -28.03017 1.61819 21.77254 1.000 8.54955 584 ARG A O 1
ATOM 3725 N N . THR A 1 240 ? -29.08908 0.46604 23.39700 1.000 7.35671 585 THR A N 1
ATOM 3726 C CA . THR A 1 240 ? -27.89972 -0.03511 24.07532 1.000 7.35856 585 THR A CA 1
ATOM 3727 C C . THR A 1 240 ? -27.93417 -1.55672 24.05155 1.000 7.89352 585 THR A C 1
ATOM 3728 O O . THR A 1 240 ? -28.97618 -2.16414 24.35065 1.000 9.57848 585 THR A O 1
ATOM 3739 N N . PHE A 1 241 ? -26.80468 -2.16859 23.71611 1.000 6.92254 586 PHE A N 1
ATOM 3740 C CA . PHE A 1 241 ? -26.66392 -3.61616 23.59811 1.000 6.87353 586 PHE A CA 1
ATOM 3741 C C . PHE A 1 241 ? -25.75951 -4.13774 24.70151 1.000 6.91501 586 PHE A C 1
ATOM 3742 O O . PHE A 1 241 ? -24.70370 -3.55644 24.96885 1.000 7.50558 586 PHE A O 1
ATOM 3759 N N . ARG A 1 242 ? -26.16363 -5.24937 25.31196 1.000 7.32741 587 ARG A N 1
ATOM 3760 C CA A ARG A 1 242 ? -25.47203 -5.79142 26.46981 0.494 8.39361 587 ARG A CA 1
ATOM 3761 C CA B ARG A 1 242 ? -25.46062 -5.79241 26.46187 0.506 7.87122 587 ARG A CA 1
ATOM 3762 C C . ARG A 1 242 ? -25.42757 -7.31224 26.40562 1.000 7.77870 587 ARG A C 1
ATOM 3763 O O . ARG A 1 242 ? -26.33106 -7.94984 25.85316 1.000 7.82122 587 ARG A O 1
ATOM 3803 N N . GLY A 1 243 ? -24.37869 -7.88582 27.00038 1.000 7.13950 588 GLY A N 1
ATOM 3804 C CA . GLY A 1 243 ? -24.21220 -9.32584 27.14586 1.000 7.36528 588 GLY A CA 1
ATOM 3805 C C . GLY A 1 243 ? -22.75536 -9.73891 27.20841 1.000 8.00000 588 GLY A C 1
ATOM 3806 O O . GLY A 1 243 ? -22.37326 -10.66511 27.93429 1.000 9.53380 588 GLY A O 1
ATOM 3810 N N . HIS A 1 244 ? -21.93100 -9.05411 26.42091 1.000 7.15264 589 HIS A N 1
ATOM 3811 C CA . HIS A 1 244 ? -20.50042 -9.31319 26.33866 1.000 7.16969 589 HIS A CA 1
ATOM 3812 C C . HIS A 1 244 ? -19.77561 -8.61968 27.49419 1.000 7.84540 589 HIS A C 1
ATOM 3813 O O . HIS A 1 244 ? -20.33588 -7.78753 28.21718 1.000 9.22462 589 HIS A O 1
ATOM 3827 N N . THR A 1 245 ? -18.50754 -8.98153 27.67550 1.000 7.38038 590 THR A N 1
ATOM 3828 C CA . THR A 1 245 ? -17.66425 -8.39060 28.70529 1.000 7.84832 590 THR A CA 1
ATOM 3829 C C . THR A 1 245 ? -16.58115 -7.57398 28.02638 1.000 7.04287 590 THR A C 1
ATOM 3830 O O . THR A 1 245 ? -15.77699 -8.11338 27.26271 1.000 8.12175 590 THR A O 1
ATOM 3841 N N . ASN A 1 246 ? -16.58058 -6.26706 28.27409 1.000 7.44347 591 ASN A N 1
ATOM 3842 C CA . ASN A 1 246 ? -15.53426 -5.41611 27.69661 1.000 6.98898 591 ASN A CA 1
ATOM 3843 C C . ASN A 1 246 ? -15.31535 -4.25889 28.65961 1.000 6.97012 591 ASN A C 1
ATOM 3844 O O . ASN A 1 246 ? -15.96024 -3.21533 28.54340 1.000 7.82320 591 ASN A O 1
ATOM 3855 N N . GLU A 1 247 ? -14.38625 -4.46040 29.60411 1.000 7.64264 592 GLU A N 1
ATOM 3856 C CA . GLU A 1 247 ? -14.05520 -3.46327 30.60134 1.000 8.85145 592 GLU A CA 1
ATOM 3857 C C . GLU A 1 247 ? -12.66448 -2.88335 30.43017 1.000 7.82567 592 GLU A C 1
ATOM 3858 O O . GLU A 1 247 ? -12.34419 -1.89905 31.11091 1.000 10.27645 592 GLU A O 1
ATOM 3870 N N . LYS A 1 248 ? -11.84296 -3.44447 29.53035 1.000 8.27901 593 LYS A N 1
ATOM 3871 C CA . LYS A 1 248 ? -10.42645 -3.09686 29.49007 1.000 10.58208 593 LYS A CA 1
ATOM 3872 C C . LYS A 1 248 ? -9.85642 -2.91572 28.08495 1.000 9.40478 593 LYS A C 1
ATOM 3873 O O . LYS A 1 248 ? -9.11772 -1.96204 27.83881 1.000 10.27528 593 LYS A O 1
ATOM 3892 N N . ASN A 1 249 ? -10.15531 -3.82873 27.16980 1.000 9.29456 594 ASN A N 1
ATOM 3893 C CA . ASN A 1 249 ? -9.37414 -3.98425 25.95140 1.000 8.77671 594 ASN A CA 1
ATOM 3894 C C . ASN A 1 249 ? -10.11852 -3.52663 24.69968 1.000 7.59273 594 ASN A C 1
ATOM 3895 O O . ASN A 1 249 ? -11.34347 -3.37632 24.68906 1.000 7.78404 594 ASN A O 1
ATOM 3906 N N . PHE A 1 250 ? -9.35654 -3.30980 23.63327 1.000 7.76319 595 PHE A N 1
ATOM 3907 C CA . PHE A 1 250 ? -9.91421 -3.21018 22.29463 1.000 7.77874 595 PHE A CA 1
ATOM 3908 C C . PHE A 1 250 ? -10.31055 -4.61691 21.85929 1.000 7.49616 595 PHE A C 1
ATOM 3909 O O . PHE A 1 250 ? -9.44153 -5.45979 21.62119 1.000 8.52384 595 PHE A O 1
ATOM 3926 N N . VAL A 1 251 ? -11.60751 -4.90312 21.77146 1.000 6.89573 596 VAL A N 1
ATOM 3927 C CA . VAL A 1 251 ? -12.08016 -6.25170 21.45397 1.000 6.90910 596 VAL A CA 1
ATOM 3928 C C . VAL A 1 251 ? -12.75661 -6.34683 20.10048 1.000 7.23567 596 VAL A C 1
ATOM 3929 O O . VAL A 1 251 ? -13.27091 -7.41977 19.75884 1.000 8.01964 596 VAL A O 1
ATOM 3942 N N . GLY A 1 252 ? -12.78215 -5.27442 19.32369 1.000 6.40443 597 GLY A N 1
ATOM 3943 C CA . GLY A 1 252 ? -13.34406 -5.32123 17.99462 1.000 6.63864 597 GLY A CA 1
ATOM 3944 C C . GLY A 1 252 ? -14.82033 -4.97744 17.90978 1.000 5.69879 597 GLY A C 1
ATOM 3945 O O . GLY A 1 252 ? -15.62403 -5.38037 18.75320 1.000 7.14080 597 GLY A O 1
ATOM 3949 N N . LEU A 1 253 ? -15.18327 -4.23425 16.86755 1.000 6.76583 598 LEU A N 1
ATOM 3950 C CA . LEU A 1 253 ? -16.56360 -3.94443 16.52456 1.000 5.62845 598 LEU A CA 1
ATOM 3951 C C . LEU A 1 253 ? -16.68221 -3.95947 15.01100 1.000 5.55786 598 LEU A C 1
ATOM 3952 O O . LEU A 1 253 ? -15.88315 -3.32707 14.31664 1.000 6.55454 598 LEU A O 1
ATOM 3968 N N . THR A 1 254 ? -17.70165 -4.64747 14.50393 1.000 5.89112 599 THR A N 1
ATOM 3969 C CA . THR A 1 254 ? -18.01989 -4.61461 13.08349 1.000 5.61764 599 THR A CA 1
ATOM 3970 C C . THR A 1 254 ? -19.52977 -4.60658 12.92588 1.000 5.73062 599 THR A C 1
ATOM 3971 O O . THR A 1 254 ? -20.24740 -5.29366 13.66039 1.000 6.41085 599 THR A O 1
ATOM 3982 N N . VAL A 1 255 ? -20.01596 -3.83017 11.96446 1.000 5.68457 600 VAL A N 1
ATOM 3983 C CA . VAL A 1 255 ? -21.44996 -3.70182 11.74141 1.000 6.06174 600 VAL A CA 1
ATOM 3984 C C . VAL A 1 255 ? -21.72830 -3.77950 10.25184 1.000 8.19081 600 VAL A C 1
ATOM 3985 O O . VAL A 1 255 ? -20.86360 -3.51529 9.41585 1.000 9.09022 600 VAL A O 1
ATOM 3998 N N . ASN A 1 256 ? -22.96352 -4.13922 9.93519 1.000 7.72736 601 ASN A N 1
ATOM 3999 C CA . ASN A 1 256 ? -23.47146 -4.08689 8.57086 1.000 7.70998 601 ASN A CA 1
ATOM 4000 C C . ASN A 1 256 ? -24.87768 -3.49827 8.62978 1.000 8.13599 601 ASN A C 1
ATOM 4001 O O . ASN A 1 256 ? -25.25749 -2.83497 9.59499 1.000 8.88273 601 ASN A O 1
ATOM 4012 N N . SER A 1 257 ? -25.67785 -3.72819 7.59135 1.000 8.41326 602 SER A N 1
ATOM 4013 C CA A SER A 1 257 ? -26.97531 -3.06450 7.54626 0.611 9.55544 602 SER A CA 1
ATOM 4014 C CA B SER A 1 257 ? -26.99248 -3.09598 7.52292 0.389 8.86417 602 SER A CA 1
ATOM 4015 C C . SER A 1 257 ? -27.88159 -3.49801 8.68751 1.000 8.66247 602 SER A C 1
ATOM 4016 O O . SER A 1 257 ? -28.74532 -2.71875 9.10748 1.000 10.81447 602 SER A O 1
ATOM 4030 N N . GLU A 1 258 ? -27.70943 -4.71517 9.20149 1.000 8.87753 603 GLU A N 1
ATOM 4031 C CA . GLU A 1 258 ? -28.60461 -5.26289 10.20687 1.000 9.69296 603 GLU A CA 1
ATOM 4032 C C . GLU A 1 258 ? -27.94842 -5.66026 11.52485 1.000 8.91800 603 GLU A C 1
ATOM 4033 O O . GLU A 1 258 ? -28.63744 -5.68029 12.55029 1.000 10.05650 603 GLU A O 1
ATOM 4045 N N . TYR A 1 259 ? -26.66630 -6.01451 11.52668 1.000 7.77996 604 TYR A N 1
ATOM 4046 C CA . TYR A 1 259 ? -26.04693 -6.68959 12.65442 1.000 7.46641 604 TYR A CA 1
ATOM 4047 C C . TYR A 1 259 ? -24.85820 -5.91254 13.18564 1.000 7.34460 604 TYR A C 1
ATOM 4048 O O . TYR A 1 259 ? -24.16609 -5.19646 12.44968 1.000 8.85513 604 TYR A O 1
ATOM 4066 N N . LEU A 1 260 ? -24.63708 -6.09075 14.48773 1.000 7.58485 605 LEU A N 1
ATOM 4067 C CA . LEU A 1 260 ? -23.43595 -5.63734 15.16106 1.000 6.83935 605 LEU A CA 1
ATOM 4068 C C . LEU A 1 260 ? -22.73127 -6.86247 15.72230 1.000 7.99955 605 LEU A C 1
ATOM 4069 O O . LEU A 1 260 ? -23.37132 -7.74848 16.27886 1.000 11.02788 605 LEU A O 1
ATOM 4085 N N . ALA A 1 261 ? -21.42122 -6.93215 15.57656 1.000 7.20010 606 ALA A N 1
ATOM 4086 C CA . ALA A 1 261 ? -20.65459 -7.99636 16.20938 1.000 7.29103 606 ALA A CA 1
ATOM 4087 C C . ALA A 1 261 ? -19.48494 -7.38013 16.95020 1.000 5.57804 606 ALA A C 1
ATOM 4088 O O . ALA A 1 261 ? -18.89986 -6.38832 16.50164 1.000 6.66024 606 ALA A O 1
ATOM 4095 N N . CYS A 1 262 ? -19.14550 -7.97811 18.08917 1.000 6.46406 607 CYS A N 1
ATOM 4096 C CA . CYS A 1 262 ? -18.04619 -7.47873 18.88200 1.000 6.37654 607 CYS A CA 1
ATOM 4097 C C . CYS A 1 262 ? -17.39257 -8.63129 19.61525 1.000 6.49034 607 CYS A C 1
ATOM 4098 O O . CYS A 1 262 ? -17.97127 -9.69980 19.79143 1.000 6.85091 607 CYS A O 1
ATOM 4106 N N . GLY A 1 263 ? -16.17769 -8.38147 20.06423 1.000 6.59318 608 GLY A N 1
ATOM 4107 C CA . GLY A 1 263 ? -15.48853 -9.32674 20.90683 1.000 7.06300 608 GLY A CA 1
ATOM 4108 C C . GLY A 1 263 ? -15.84918 -9.17867 22.36055 1.000 6.86724 608 GLY A C 1
ATOM 4109 O O . GLY A 1 263 ? -16.69009 -8.38487 22.75909 1.000 7.95468 608 GLY A O 1
ATOM 4113 N N . SER A 1 264 ? -15.18006 -9.98895 23.16358 1.000 6.39090 609 SER A N 1
ATOM 4114 C CA A SER A 1 264 ? -15.38864 -10.01853 24.59626 0.115 7.08344 609 SER A CA 1
ATOM 4115 C CA B SER A 1 264 ? -15.39837 -10.04484 24.59310 0.885 6.99916 609 SER A CA 1
ATOM 4116 C C . SER A 1 264 ? -14.12260 -10.52850 25.26439 1.000 7.69954 609 SER A C 1
ATOM 4117 O O . SER A 1 264 ? -13.34687 -11.30868 24.68186 1.000 7.80229 609 SER A O 1
ATOM 4131 N N . GLU A 1 265 ? -13.91039 -10.06753 26.48004 1.000 7.18284 610 GLU A N 1
ATOM 4132 C CA . GLU A 1 265 ? -12.77630 -10.47665 27.29942 1.000 7.86932 610 GLU A CA 1
ATOM 4133 C C . GLU A 1 265 ? -12.95193 -11.87512 27.87000 1.000 9.63159 610 GLU A C 1
ATOM 4134 O O . GLU A 1 265 ? -12.04895 -12.36460 28.54500 1.000 11.70426 610 GLU A O 1
ATOM 4146 N N . THR A 1 266 ? -14.06562 -12.52894 27.56685 1.000 8.51542 611 THR A N 1
ATOM 4147 C CA . THR A 1 266 ? -14.31734 -13.93360 27.82329 1.000 8.70985 611 THR A CA 1
ATOM 4148 C C . THR A 1 266 ? -13.92353 -14.82634 26.65068 1.000 8.59246 611 THR A C 1
ATOM 4149 O O . THR A 1 266 ? -14.31280 -16.00175 26.62547 1.000 9.70704 611 THR A O 1
ATOM 4160 N N . ASN A 1 267 ? -13.21660 -14.29009 25.65678 1.000 9.01224 612 ASN A N 1
ATOM 4161 C CA . ASN A 1 267 ? -12.80736 -15.06359 24.48230 1.000 8.75371 612 ASN A CA 1
ATOM 4162 C C . ASN A 1 267 ? -14.01416 -15.56155 23.69481 1.000 8.30033 612 ASN A C 1
ATOM 4163 O O . ASN A 1 267 ? -13.97994 -16.65433 23.11973 1.000 9.07768 612 ASN A O 1
ATOM 4174 N N . GLU A 1 268 ? -15.06936 -14.74946 23.67754 1.000 7.99602 613 GLU A N 1
ATOM 4175 C CA . GLU A 1 268 ? -16.27996 -15.02065 22.92789 1.000 7.28891 613 GLU A CA 1
ATOM 4176 C C . GLU A 1 268 ? -16.55978 -13.90474 21.92859 1.000 7.14434 613 GLU A C 1
ATOM 4177 O O . GLU A 1 268 ? -16.35823 -12.72015 22.22128 1.000 9.59243 613 GLU A O 1
ATOM 4189 N N . VAL A 1 269 ? -17.06207 -14.28179 20.75480 1.000 7.59726 614 VAL A N 1
ATOM 4190 C CA . VAL A 1 269 ? -17.62541 -13.32974 19.80543 1.000 7.54180 614 VAL A CA 1
ATOM 4191 C C . VAL A 1 269 ? -19.12119 -13.24345 20.04330 1.000 6.43836 614 VAL A C 1
ATOM 4192 O O . VAL A 1 269 ? -19.78228 -14.27366 20.19768 1.000 8.44061 614 VAL A O 1
ATOM 4205 N N . TYR A 1 270 ? -19.66556 -12.02337 20.01845 1.000 6.49498 615 TYR A N 1
ATOM 4206 C CA . TYR A 1 270 ? -21.08514 -11.76399 20.20275 1.000 7.20454 615 TYR A CA 1
ATOM 4207 C C . TYR A 1 270 ? -21.66731 -11.12741 18.94987 1.000 6.76660 615 TYR A C 1
ATOM 4208 O O . TYR A 1 270 ? -21.03289 -10.27583 18.32797 1.000 6.89136 615 TYR A O 1
ATOM 4226 N N . VAL A 1 271 ? -22.89707 -11.51085 18.61274 1.000 6.17531 616 VAL A N 1
ATOM 4227 C CA . VAL A 1 271 ? -23.63837 -10.91534 17.50952 1.000 6.21101 616 VAL A CA 1
ATOM 4228 C C . VAL A 1 271 ? -24.97473 -10.41391 18.02423 1.000 6.38867 616 VAL A C 1
ATOM 4229 O O . VAL A 1 271 ? -25.70824 -11.15421 18.69394 1.000 6.88281 616 VAL A O 1
ATOM 4242 N N . TYR A 1 272 ? -25.28949 -9.17127 17.68803 1.000 6.12395 617 TYR A N 1
ATOM 4243 C CA . TYR A 1 272 ? -26.54657 -8.52287 17.99554 1.000 6.44837 617 TYR A CA 1
ATOM 4244 C C . TYR A 1 272 ? -27.22612 -8.13741 16.69155 1.000 7.16012 617 TYR A C 1
ATOM 4245 O O . TYR A 1 272 ? -26.57732 -7.66366 15.75180 1.000 7.57537 617 TYR A O 1
ATOM 4263 N N . HIS A 1 273 ? -28.53243 -8.32787 16.64234 1.000 7.69280 618 HIS A N 1
ATOM 4264 C CA . HIS A 1 273 ? -29.33749 -7.65028 15.64250 1.000 7.47336 618 HIS A CA 1
ATOM 4265 C C . HIS A 1 273 ? -29.62478 -6.24270 16.14272 1.000 7.56917 618 HIS A C 1
ATOM 4266 O O . HIS A 1 273 ? -29.86547 -6.04195 17.33190 1.000 8.95438 618 HIS A O 1
ATOM 4280 N N . LYS A 1 274 ? -29.61419 -5.27274 15.22695 1.000 7.86859 619 LYS A N 1
ATOM 4281 C CA . LYS A 1 274 ? -29.68400 -3.87520 15.63643 1.000 7.55682 619 LYS A CA 1
ATOM 4282 C C . LYS A 1 274 ? -30.97044 -3.51485 16.36140 1.000 7.78613 619 LYS A C 1
ATOM 4283 O O . LYS A 1 274 ? -31.00628 -2.48137 17.04214 1.000 8.56928 619 LYS A O 1
ATOM 4302 N N . GLU A 1 275 ? -32.01312 -4.33979 16.24433 1.000 7.87298 620 GLU A N 1
ATOM 4303 C CA . GLU A 1 275 ? -33.28505 -4.05553 16.90399 1.000 8.73961 620 GLU A CA 1
ATOM 4304 C C . GLU A 1 275 ? -33.43308 -4.73720 18.25657 1.000 9.75365 620 GLU A C 1
ATOM 4305 O O . GLU A 1 275 ? -34.44090 -4.51079 18.93154 1.000 11.96349 620 GLU A O 1
ATOM 4317 N N . ILE A 1 276 ? -32.46043 -5.54154 18.68105 1.000 9.69456 621 ILE A N 1
ATOM 4318 C CA . ILE A 1 276 ? -32.59883 -6.41389 19.84396 1.000 10.16874 621 ILE A CA 1
ATOM 4319 C C . ILE A 1 276 ? -31.41185 -6.18891 20.77811 1.000 9.38260 621 ILE A C 1
ATOM 4320 O O . ILE A 1 276 ? -30.25580 -6.30427 20.36062 1.000 9.24160 621 ILE A O 1
ATOM 4336 N N . THR A 1 277 ? -31.69883 -5.88141 22.05062 1.000 9.46189 622 THR A N 1
ATOM 4337 C CA . THR A 1 277 ? -30.64580 -5.41883 22.94694 1.000 9.79191 622 THR A CA 1
ATOM 4338 C C . THR A 1 277 ? -29.76038 -6.52896 23.49937 1.000 9.65576 622 THR A C 1
ATOM 4339 O O . THR A 1 277 ? -28.67828 -6.22894 24.00316 1.000 13.17108 622 THR A O 1
ATOM 4350 N N . ARG A 1 278 ? -30.18852 -7.77709 23.43409 1.000 9.55199 623 ARG A N 1
ATOM 4351 C CA . ARG A 1 278 ? -29.39527 -8.90091 23.90879 1.000 9.93705 623 ARG A CA 1
ATOM 4352 C C . ARG A 1 278 ? -29.01732 -9.81388 22.74640 1.000 7.70095 623 ARG A C 1
ATOM 4353 O O . ARG A 1 278 ? -29.68120 -9.80570 21.69812 1.000 8.27696 623 ARG A O 1
ATOM 4374 N N . PRO A 1 279 ? -27.92872 -10.57263 22.87404 1.000 7.50113 624 PRO A N 1
ATOM 4375 C CA . PRO A 1 279 ? -27.32723 -11.20638 21.69322 1.000 7.83711 624 PRO A CA 1
ATOM 4376 C C . PRO A 1 279 ? -28.25709 -12.17557 20.98240 1.000 7.31909 624 PRO A C 1
ATOM 4377 O O . PRO A 1 279 ? -29.02592 -12.91587 21.60192 1.000 9.04148 624 PRO A O 1
ATOM 4388 N N . VAL A 1 280 ? -28.15402 -12.17094 19.65279 1.000 7.38657 625 VAL A N 1
ATOM 4389 C CA . VAL A 1 280 ? -28.73348 -13.23043 18.84028 1.000 9.29631 625 VAL A CA 1
ATOM 4390 C C . VAL A 1 280 ? -27.96093 -14.52840 19.00880 1.000 7.85237 625 VAL A C 1
ATOM 4391 O O . VAL A 1 280 ? -28.55540 -15.61740 19.03569 1.000 8.63461 625 VAL A O 1
ATOM 4404 N N . THR A 1 281 ? -26.63499 -14.44374 19.06620 1.000 8.47090 626 THR A N 1
ATOM 4405 C CA . THR A 1 281 ? -25.81606 -15.61746 19.32362 1.000 9.12235 626 THR A CA 1
ATOM 4406 C C . THR A 1 281 ? -24.42229 -15.17410 19.74131 1.000 8.45321 626 THR A C 1
ATOM 4407 O O . THR A 1 281 ? -24.11143 -13.98242 19.78979 1.000 8.11809 626 THR A O 1
ATOM 4418 N N . SER A 1 282 ? -23.59020 -16.16289 20.04710 1.000 8.60568 627 SER A N 1
ATOM 4419 C CA . SER A 1 282 ? -22.22484 -15.96522 20.50793 1.000 8.57707 627 SER A CA 1
ATOM 4420 C C . SER A 1 282 ? -21.45596 -17.22458 20.15626 1.000 7.98300 627 SER A C 1
ATOM 4421 O O . SER A 1 282 ? -22.04779 -18.26604 19.84311 1.000 8.83936 627 SER A O 1
ATOM 4429 N N . HIS A 1 283 ? -20.13152 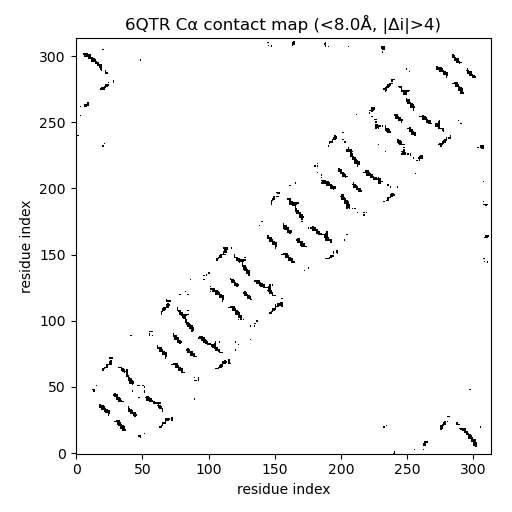-17.11436 20.19517 1.000 8.00096 628 HIS A N 1
ATOM 4430 C CA . HIS A 1 283 ? -19.25499 -18.23926 19.89651 1.000 8.14595 628 HIS A CA 1
ATOM 4431 C C . HIS A 1 283 ? -18.04777 -18.16774 20.81016 1.000 8.15784 628 HIS A C 1
ATOM 4432 O O . HIS A 1 283 ? -17.40571 -17.11884 20.88617 1.000 8.78125 628 HIS A O 1
ATOM 4446 N N . ARG A 1 284 ? -17.75503 -19.28028 21.50139 1.000 9.13649 629 ARG A N 1
ATOM 4447 C CA . ARG A 1 284 ? -16.55138 -19.37314 22.32103 1.000 8.79228 629 ARG A CA 1
ATOM 4448 C C . ARG A 1 284 ? -15.37805 -19.79239 21.44251 1.000 9.06469 629 ARG A C 1
ATOM 4449 O O . ARG A 1 284 ? -15.43631 -20.82513 20.76803 1.000 10.65819 629 ARG A O 1
ATOM 4470 N N . PHE A 1 285 ? -14.29532 -19.01514 21.46765 1.000 10.08827 630 PHE A N 1
ATOM 4471 C CA . PHE A 1 285 ? -13.19357 -19.28122 20.55255 1.000 13.93623 630 PHE A CA 1
ATOM 4472 C C . PHE A 1 285 ? -12.45880 -20.56633 20.89045 1.000 18.47587 630 PHE A C 1
ATOM 4473 O O . PHE A 1 285 ? -11.98406 -21.26372 19.98455 1.000 21.35973 630 PHE A O 1
ATOM 4490 N N . GLY A 1 286 ? -12.31421 -20.87205 22.17566 1.000 18.85941 631 GLY A N 1
ATOM 4491 C CA . GLY A 1 286 ? -11.45638 -21.96789 22.59475 1.000 21.42778 631 GLY A CA 1
ATOM 4492 C C . GLY A 1 286 ? -9.97200 -21.65044 22.50019 1.000 26.05175 631 GLY A C 1
ATOM 4493 O O . GLY A 1 286 ? -9.56871 -20.52434 22.16763 1.000 27.17574 631 GLY A O 1
ATOM 4497 N N . ALA A 1 297 ? -7.87642 -22.24967 31.70840 1.000 57.62744 642 ALA A N 1
ATOM 4498 C CA . ALA A 1 297 ? -6.93257 -22.59259 30.65094 1.000 65.96635 642 ALA A CA 1
ATOM 4499 C C . ALA A 1 297 ? -6.15528 -21.35283 30.21824 1.000 95.87976 642 ALA A C 1
ATOM 4500 O O . ALA A 1 297 ? -4.96295 -21.42908 29.92024 1.000 86.07704 642 ALA A O 1
ATOM 4506 N N . GLY A 1 298 ? -6.83233 -20.21287 30.18681 1.000 87.08310 643 GLY A N 1
ATOM 4507 C CA . GLY A 1 298 ? -6.17395 -18.97244 29.82898 1.000 78.36461 643 GLY A CA 1
ATOM 4508 C C . GLY A 1 298 ? -7.17606 -17.83979 29.74902 1.000 69.38663 643 GLY A C 1
ATOM 4509 O O . GLY A 1 298 ? -8.37885 -18.05388 29.56850 1.000 70.08712 643 GLY A O 1
ATOM 4513 N N . SER A 1 299 ? -6.64692 -16.62570 29.89215 1.000 59.25397 644 SER A N 1
ATOM 4514 C CA . SER A 1 299 ? -7.44180 -15.40279 29.77893 1.000 49.72116 644 SER A CA 1
ATOM 4515 C C . SER A 1 299 ? -7.11902 -14.78361 28.42101 1.000 39.88668 644 SER A C 1
ATOM 4516 O O . SER A 1 299 ? -6.16160 -14.02617 28.26259 1.000 40.20679 644 SER A O 1
ATOM 4524 N N . TYR A 1 300 ? -7.92216 -15.13510 27.43332 1.000 29.10517 645 TYR A N 1
ATOM 4525 C CA . TYR A 1 300 ? -7.78445 -14.62162 26.08183 1.000 21.34585 645 TYR A CA 1
ATOM 4526 C C . TYR A 1 300 ? -8.94295 -13.68609 25.79276 1.000 13.80395 645 TYR A C 1
ATOM 4527 O O . TYR A 1 300 ? -9.99444 -13.75975 26.42491 1.000 13.91258 645 TYR A O 1
ATOM 4545 N N . PHE A 1 301 ? -8.76034 -12.81506 24.80637 1.000 10.55846 646 PHE A N 1
ATOM 4546 C CA . PHE A 1 301 ? -9.84707 -11.94452 24.39710 1.000 9.12929 646 PHE A CA 1
ATOM 4547 C C . PHE A 1 301 ? -9.93252 -11.88851 22.87834 1.000 8.29706 646 PHE A C 1
ATOM 4548 O O . PHE A 1 301 ? -8.92976 -11.96699 22.17699 1.000 8.38533 646 PHE A O 1
ATOM 4565 N N . ILE A 1 302 ? -11.15800 -11.78196 22.37369 1.000 8.01677 647 ILE A N 1
ATOM 4566 C CA . ILE A 1 302 ? -11.33809 -11.46899 20.96792 1.000 8.03030 647 ILE A CA 1
ATOM 4567 C C . ILE A 1 302 ? -10.77026 -10.08487 20.74561 1.000 7.72079 647 ILE A C 1
ATOM 4568 O O . ILE A 1 302 ? -10.97958 -9.17698 21.55261 1.000 8.98142 647 ILE A O 1
ATOM 4584 N N . SER A 1 303 ? -10.03731 -9.91763 19.64444 1.000 6.80620 648 SER A N 1
ATOM 4585 C CA . SER A 1 303 ? -9.30867 -8.69323 19.38669 1.000 6.57112 648 SER A CA 1
ATOM 4586 C C . SER A 1 303 ? -9.64905 -8.02621 18.06929 1.000 6.67754 648 SER A C 1
ATOM 4587 O O . SER A 1 303 ? -9.28029 -6.86599 17.88593 1.000 7.47589 648 SER A O 1
ATOM 4595 N N . ALA A 1 304 ? -10.33396 -8.70426 17.15745 1.000 6.68833 649 ALA A N 1
ATOM 4596 C CA . ALA A 1 304 ? -10.66243 -8.09872 15.87333 1.000 6.75291 649 ALA A CA 1
ATOM 4597 C C . ALA A 1 304 ? -11.80156 -8.88302 15.22874 1.000 6.23710 649 ALA A C 1
ATOM 4598 O O . ALA A 1 304 ? -11.83972 -10.10609 15.30615 1.000 7.07124 649 ALA A O 1
ATOM 4605 N N . VAL A 1 305 ? -12.72766 -8.15673 14.59878 1.000 6.09149 650 VAL A N 1
ATOM 4606 C CA . VAL A 1 305 ? -13.86106 -8.74470 13.89436 1.000 6.38449 650 VAL A CA 1
ATOM 4607 C C . VAL A 1 305 ? -14.14691 -7.92574 12.64347 1.000 6.89509 650 VAL A C 1
ATOM 4608 O O . VAL A 1 305 ? -13.91839 -6.71629 12.61906 1.000 6.92338 650 VAL A O 1
ATOM 4621 N N . CYS A 1 306 ? -14.70067 -8.57913 11.61969 1.000 6.60746 651 CYS A N 1
ATOM 4622 C CA A CYS A 1 306 ? -15.05741 -7.87581 10.37708 0.858 6.08649 651 CYS A CA 1
ATOM 4623 C CA B CYS A 1 306 ? -15.12492 -7.84050 10.42934 0.142 6.24926 651 CYS A CA 1
ATOM 4624 C C . CYS A 1 306 ? -16.09515 -8.67200 9.60364 1.000 6.01629 651 CYS A C 1
ATOM 4625 O O . CYS A 1 306 ? -15.78244 -9.77292 9.12793 1.000 6.28139 651 CYS A O 1
ATOM 4639 N N . TRP A 1 307 ? -17.29660 -8.12638 9.43173 1.000 6.55977 652 TRP A N 1
ATOM 4640 C CA . TRP A 1 307 ? -18.27985 -8.76257 8.56544 1.000 5.59556 652 TRP A CA 1
ATOM 4641 C C . TRP A 1 307 ? -17.77794 -8.77781 7.12565 1.000 6.37593 652 TRP A C 1
ATOM 4642 O O . TRP A 1 307 ? -17.06098 -7.87306 6.68522 1.000 6.76811 652 TRP A O 1
ATOM 4663 N N . LYS A 1 308 ? -18.22551 -9.77867 6.37059 1.000 6.25741 653 LYS A N 1
ATOM 4664 C CA . LYS A 1 308 ? -18.08649 -9.81189 4.91599 1.000 6.86604 653 LYS A CA 1
ATOM 4665 C C . LYS A 1 308 ? -19.30421 -9.07230 4.36482 1.000 6.70245 653 LYS A C 1
ATOM 4666 O O . LYS A 1 308 ? -20.35715 -9.64730 4.08804 1.000 7.38290 653 LYS A O 1
ATOM 4685 N N . SER A 1 309 ? -19.18499 -7.75147 4.27744 1.000 7.76814 654 SER A N 1
ATOM 4686 C CA . SER A 1 309 ? -20.26788 -6.84521 3.85062 1.000 7.99874 654 SER A CA 1
ATOM 4687 C C . SER A 1 309 ? -21.56937 -7.19197 4.56366 1.000 8.19562 654 SER A C 1
ATOM 4688 O O . SER A 1 309 ? -21.57056 -7.31841 5.79989 1.000 9.55968 654 SER A O 1
ATOM 4696 N N . ASP A 1 310 ? -22.69943 -7.27977 3.86572 1.000 8.33022 655 ASP A N 1
ATOM 4697 C CA . ASP A 1 310 ? -23.99378 -7.51711 4.49483 1.000 9.93762 655 ASP A CA 1
ATOM 4698 C C . ASP A 1 310 ? -24.33275 -8.99545 4.64062 1.000 10.81354 655 ASP A C 1
ATOM 4699 O O . ASP A 1 310 ? -25.46615 -9.33240 4.98647 1.000 13.55889 655 ASP A O 1
ATOM 4708 N N . SER A 1 311 ? -23.38689 -9.87807 4.41193 1.000 9.02431 656 SER A N 1
ATOM 4709 C CA . SER A 1 311 ? -23.63239 -11.30906 4.49204 1.000 8.91288 656 SER A CA 1
ATOM 4710 C C . SER A 1 311 ? -23.49493 -11.79422 5.92472 1.000 8.20081 656 SER A C 1
ATOM 4711 O O . SER A 1 311 ? -22.96755 -11.09667 6.80192 1.000 8.60866 656 SER A O 1
ATOM 4719 N N . PRO A 1 312 ? -23.94370 -13.02017 6.18535 1.000 8.70480 657 PRO A N 1
ATOM 4720 C CA . PRO A 1 312 ? -23.78159 -13.62364 7.51327 1.000 8.10228 657 PRO A CA 1
ATOM 4721 C C . PRO A 1 312 ? -22.37957 -14.11960 7.81287 1.000 7.81767 657 PRO A C 1
ATOM 4722 O O . PRO A 1 312 ? -22.17371 -14.69332 8.88640 1.000 7.42369 657 PRO A O 1
ATOM 4733 N N . THR A 1 313 ? -21.42477 -13.92508 6.90346 1.000 7.13326 658 THR A N 1
ATOM 4734 C CA . THR A 1 313 ? -20.05452 -14.38938 7.09135 1.000 6.53941 658 THR A CA 1
ATOM 4735 C C . THR A 1 313 ? -19.22611 -13.29610 7.74012 1.000 6.13629 658 THR A C 1
ATOM 4736 O O . THR A 1 313 ? -19.38365 -12.11933 7.41757 1.000 7.03539 658 THR A O 1
ATOM 4747 N N . MET A 1 314 ? -18.30147 -13.69632 8.59842 1.000 7.24955 659 MET A N 1
ATOM 4748 C CA A MET A 1 314 ? -17.49793 -12.77105 9.39332 0.628 7.37653 659 MET A CA 1
ATOM 4749 C CA B MET A 1 314 ? -17.45431 -12.72822 9.26275 0.372 7.02396 659 MET A CA 1
ATOM 4750 C C . MET A 1 314 ? -16.09369 -13.33619 9.56236 1.000 6.92710 659 MET A C 1
ATOM 4751 O O . MET A 1 314 ? -15.93053 -14.55116 9.71884 1.000 8.53413 659 MET A O 1
ATOM 4777 N N . LEU A 1 315 ? -15.10859 -12.45192 9.60858 1.000 6.63211 660 LEU A N 1
ATOM 4778 C CA . LEU A 1 315 ? -13.76221 -12.77899 10.05310 1.000 6.95048 660 LEU A CA 1
ATOM 4779 C C . LEU A 1 315 ? -13.63237 -12.39906 11.52320 1.000 6.91569 660 LEU A C 1
ATOM 4780 O O . LEU A 1 315 ? -14.16768 -11.38054 11.95191 1.000 7.15876 660 LEU A O 1
ATOM 4796 N N . THR A 1 316 ? -12.88884 -13.20267 12.27729 1.000 7.38280 661 THR A N 1
ATOM 4797 C CA . THR A 1 316 ? -12.67343 -12.95495 13.69808 1.000 8.34125 661 THR A CA 1
ATOM 4798 C C . THR A 1 316 ? -11.25028 -13.36197 14.04503 1.000 8.19166 661 THR A C 1
ATOM 4799 O O . THR A 1 316 ? -10.65964 -14.23233 13.39537 1.000 9.60168 661 THR A O 1
ATOM 4810 N N . ALA A 1 317 ? -10.69351 -12.71675 15.06110 1.000 7.97893 662 ALA A N 1
ATOM 4811 C CA . ALA A 1 317 ? -9.37020 -13.07783 15.53748 1.000 7.78751 662 ALA A CA 1
ATOM 4812 C C . ALA A 1 317 ? -9.27128 -12.75420 17.01272 1.000 7.64688 662 ALA A C 1
ATOM 4813 O O . ALA A 1 317 ? -10.01824 -11.92461 17.53574 1.000 7.36446 662 ALA A O 1
ATOM 4820 N N . ASN A 1 318 ? -8.34726 -13.42628 17.68352 1.000 8.62819 663 ASN A N 1
ATOM 4821 C CA . ASN A 1 318 ? -8.19368 -13.19964 19.10908 1.000 8.35360 663 ASN A CA 1
ATOM 4822 C C . ASN A 1 318 ? -6.75068 -12.91278 19.50836 1.000 7.82244 663 ASN A C 1
ATOM 4823 O O . ASN A 1 318 ? -5.82247 -12.81763 18.68820 1.000 8.82566 663 ASN A O 1
ATOM 4834 N N . SER A 1 319 ? -6.57634 -12.74060 20.81399 1.000 8.35959 664 SER A N 1
ATOM 4835 C CA . SER A 1 319 ? -5.30412 -12.29347 21.36218 1.000 9.35187 664 SER A CA 1
ATOM 4836 C C . SER A 1 319 ? -4.21580 -13.35523 21.29535 1.000 10.57850 664 SER A C 1
ATOM 4837 O O . SER A 1 319 ? -3.04764 -13.00879 21.50776 1.000 13.04142 664 SER A O 1
ATOM 4845 N N . GLN A 1 320 ? -4.56163 -14.61699 21.01211 1.000 12.09263 665 GLN A N 1
ATOM 4846 C CA . GLN A 1 320 ? -3.57345 -15.64769 20.74598 1.000 14.27095 665 GLN A CA 1
ATOM 4847 C C . GLN A 1 320 ? -3.11489 -15.65198 19.29606 1.000 12.60021 665 GLN A C 1
ATOM 4848 O O . GLN A 1 320 ? -2.17972 -16.38813 18.95825 1.000 15.47842 665 GLN A O 1
ATOM 4862 N N . GLY A 1 321 ? -3.79741 -14.92654 18.42118 1.000 11.20261 666 GLY A N 1
ATOM 4863 C CA . GLY A 1 321 ? -3.48467 -14.93801 17.01202 1.000 12.40344 666 GLY A CA 1
ATOM 4864 C C . GLY A 1 321 ? -4.29721 -15.90335 16.18895 1.000 12.18643 666 GLY A C 1
ATOM 4865 O O . GLY A 1 321 ? -4.04681 -16.02603 14.98041 1.000 15.40003 666 GLY A O 1
ATOM 4869 N N . THR A 1 322 ? -5.26290 -16.59200 16.79209 1.000 10.83880 667 THR A N 1
ATOM 4870 C CA . THR A 1 322 ? -6.13505 -17.46788 16.02635 1.000 11.90388 667 THR A CA 1
ATOM 4871 C C . THR A 1 322 ? -7.09359 -16.63264 15.19724 1.000 10.16111 667 THR A C 1
ATOM 4872 O O . THR A 1 322 ? -7.62057 -15.62185 15.66478 1.000 9.93091 667 THR A O 1
ATOM 4883 N N . ILE A 1 323 ? -7.29591 -17.05449 13.95466 1.000 9.57653 668 ILE A N 1
ATOM 4884 C CA . ILE A 1 323 ? -8.23576 -16.42801 13.03757 1.000 8.76277 668 ILE A CA 1
ATOM 4885 C C . ILE A 1 323 ? -9.29907 -17.46680 12.71379 1.000 7.82508 668 ILE A C 1
ATOM 4886 O O . ILE A 1 323 ? -8.96757 -18.60936 12.38335 1.000 9.85518 668 ILE A O 1
ATOM 4902 N N . LYS A 1 324 ? -10.56516 -17.07837 12.79876 1.000 7.85738 669 LYS A N 1
ATOM 4903 C CA . LYS A 1 324 ? -11.64324 -17.94180 12.35391 1.000 8.74981 669 LYS A CA 1
ATOM 4904 C C . LYS A 1 324 ? -12.54926 -17.20698 11.38363 1.000 8.39077 669 LYS A C 1
ATOM 4905 O O . LYS A 1 324 ? -12.85292 -16.01952 11.56311 1.000 9.93310 669 LYS A O 1
ATOM 4924 N N . VAL A 1 325 ? -13.03073 -17.94109 10.39025 1.000 7.98265 670 VAL A N 1
ATOM 4925 C CA . VAL A 1 325 ? -14.11920 -17.48252 9.53974 1.000 8.37086 670 VAL A CA 1
ATOM 4926 C C . VAL A 1 325 ? -15.37763 -18.11018 10.10449 1.000 7.46730 670 VAL A C 1
ATOM 4927 O O . VAL A 1 325 ? -15.47220 -19.33669 10.20191 1.000 8.59400 670 VAL A O 1
ATOM 4940 N N . LEU A 1 326 ? -16.32600 -17.27410 10.51252 1.000 7.47399 671 LEU A N 1
ATOM 4941 C CA . LEU A 1 326 ? -17.58448 -17.70563 11.09885 1.000 7.81188 671 LEU A CA 1
ATOM 4942 C C . LEU A 1 326 ? -18.74117 -17.31833 10.18702 1.000 7.89116 671 LEU A C 1
ATOM 4943 O O . LEU A 1 326 ? -18.65170 -16.36075 9.40863 1.000 9.19076 671 LEU A O 1
ATOM 4959 N N . VAL A 1 327 ? -19.83693 -18.05620 10.28176 1.000 7.26319 672 VAL A N 1
ATOM 4960 C CA A VAL A 1 327 ? -21.03994 -17.72962 9.52553 0.756 6.95998 672 VAL A CA 1
ATOM 4961 C CA B VAL A 1 327 ? -21.04087 -17.71714 9.53354 0.244 6.85284 672 VAL A CA 1
ATOM 4962 C C . VAL A 1 327 ? -22.25747 -17.90727 10.44144 1.000 7.11758 672 VAL A C 1
ATOM 4963 O O . VAL A 1 327 ? -22.41098 -18.94677 11.07037 1.000 8.05257 672 VAL A O 1
ATOM 4987 N N . LEU A 1 328 ? -23.10702 -16.88761 10.49341 1.000 6.96382 673 LEU A N 1
ATOM 4988 C CA . LEU A 1 328 ? -24.38843 -17.04491 11.17699 1.000 7.18102 673 LEU A CA 1
ATOM 4989 C C . LEU A 1 328 ? -25.18566 -18.14327 10.49041 1.000 8.96065 673 LEU A C 1
ATOM 4990 O O . LEU A 1 328 ? -25.22454 -18.22212 9.26150 1.000 10.04382 673 LEU A O 1
ATOM 5006 N N . ALA A 1 329 ? -25.83324 -18.98020 11.28766 1.000 9.20459 674 ALA A N 1
ATOM 5007 C CA . ALA A 1 329 ? -26.55101 -20.12353 10.75644 1.000 10.17966 674 ALA A CA 1
ATOM 5008 C C . ALA A 1 329 ? -27.74388 -20.44553 11.63736 1.000 10.76053 674 ALA A C 1
ATOM 5009 O O . ALA A 1 329 ? -27.79705 -20.09850 12.82433 1.000 10.72341 674 ALA A O 1
ATOM 5016 N N . ALA A 1 330 ? -28.70743 -21.12353 11.02851 1.000 13.55628 675 ALA A N 1
ATOM 5017 C CA . ALA A 1 330 ? -29.88459 -21.58570 11.73592 1.000 17.09659 675 ALA A CA 1
ATOM 5018 C C . ALA A 1 330 ? -29.48743 -22.53171 12.84912 1.000 19.09566 675 ALA A C 1
ATOM 5019 O O . ALA A 1 330 ? -30.14864 -22.56630 13.88627 1.000 20.06880 675 ALA A O 1
ATOM 5027 N N . GLU B 2 2 ? -1.87564 -5.81918 27.67505 1.000 38.79337 39 GLU B N 1
ATOM 5028 C CA . GLU B 2 2 ? -1.74391 -4.42425 28.07904 1.000 38.85791 39 GLU B CA 1
ATOM 5029 C C . GLU B 2 2 ? -1.63007 -3.54931 26.83701 1.000 33.16231 39 GLU B C 1
ATOM 5030 O O . GLU B 2 2 ? -2.05155 -2.38839 26.82447 1.000 30.22788 39 GLU B O 1
ATOM 5041 N N . ILE B 2 3 ? -1.05907 -4.12588 25.78095 1.000 30.81854 40 ILE B N 1
ATOM 5042 C CA . ILE B 2 3 ? -0.81177 -3.36222 24.56603 1.000 28.75158 40 ILE B CA 1
ATOM 5043 C C . ILE B 2 3 ? -2.11948 -2.97886 23.88054 1.000 23.61570 40 ILE B C 1
ATOM 5044 O O . ILE B 2 3 ? -2.17577 -1.96149 23.17439 1.000 23.03797 40 ILE B O 1
ATOM 5060 N N . ARG B 2 4 ? -3.18974 -3.75917 24.07247 1.000 16.09566 41 ARG B N 1
ATOM 5061 C CA . ARG B 2 4 ? -4.49747 -3.40508 23.54103 1.000 12.38005 41 ARG B CA 1
ATOM 5062 C C . ARG B 2 4 ? -5.43344 -2.92460 24.63807 1.000 11.40387 41 ARG B C 1
ATOM 5063 O O . ARG B 2 4 ? -6.64296 -3.11814 24.55373 1.000 14.35054 41 ARG B O 1
ATOM 5084 N N . ARG B 2 5 ? -4.90654 -2.29275 25.67117 1.000 12.04858 42 ARG B N 1
ATOM 5085 C CA . ARG B 2 5 ? -5.75733 -1.66434 26.66828 1.000 12.63091 42 ARG B CA 1
ATOM 5086 C C . ARG B 2 5 ? -6.24252 -0.31752 26.14806 1.000 11.18604 42 ARG B C 1
ATOM 5087 O O . ARG B 2 5 ? -5.45619 0.49027 25.64395 1.000 12.27649 42 ARG B O 1
ATOM 5108 N N . VAL B 2 6 ? -7.53750 -0.08334 26.26665 1.000 9.87864 43 VAL B N 1
ATOM 5109 C CA . VAL B 2 6 ? -8.12735 1.18832 25.84179 1.000 9.64100 43 VAL B CA 1
ATOM 5110 C C . VAL B 2 6 ? -7.71471 2.27822 26.82401 1.000 11.20930 43 VAL B C 1
ATOM 5111 O O . VAL B 2 6 ? -7.76028 2.05491 28.05219 1.000 14.02948 43 VAL B O 1
ATOM 5124 N N . PRO B 2 7 ? -7.32917 3.45646 26.35088 1.000 11.30924 44 PRO B N 1
ATOM 5125 C CA . PRO B 2 7 ? -6.95723 4.52558 27.28083 1.000 14.22081 44 PRO B CA 1
ATOM 5126 C C . PRO B 2 7 ? -8.13945 4.96159 28.12756 1.000 17.64038 44 PRO B C 1
ATOM 5127 O O . PRO B 2 7 ? -9.29527 4.88773 27.70966 1.000 17.40683 44 PRO B O 1
ATOM 5138 N N . GLU B 2 8 ? -7.83047 5.39559 29.34290 1.000 23.85723 45 GLU B N 1
ATOM 5139 C CA . GLU B 2 8 ? -8.78137 6.04354 30.23204 1.000 30.75454 45 GLU B CA 1
ATOM 5140 C C . GLU B 2 8 ? -8.37812 7.50854 30.35036 1.000 32.71759 45 GLU B C 1
ATOM 5141 O O . GLU B 2 8 ? -7.18601 7.82542 30.41271 1.000 34.47769 45 GLU B O 1
ATOM 5153 N N . PHE B 2 9 ? -9.36084 8.40178 30.35404 1.000 32.40509 46 PHE B N 1
ATOM 5154 C CA . PHE B 2 9 ? -9.09598 9.83247 30.45545 1.000 33.20344 46 PHE B CA 1
ATOM 5155 C C . PHE B 2 9 ? -9.93852 10.41494 31.57750 1.000 36.90511 46 PHE B C 1
ATOM 5156 O O . PHE B 2 9 ? -11.14131 10.14490 31.65411 1.000 38.01142 46 PHE B O 1
ATOM 5173 N N . GLY B 2 10 ? -9.31040 11.22452 32.43171 1.000 38.22391 47 GLY B N 1
ATOM 5174 C CA . GLY B 2 10 ? -10.00964 11.83882 33.54513 1.000 47.17739 47 GLY B CA 1
ATOM 5175 C C . GLY B 2 10 ? -9.57272 13.25290 33.87667 1.000 74.69798 47 GLY B C 1
ATOM 5176 O O . GLY B 2 10 ? -9.67732 13.68126 35.03051 1.000 41.44488 47 GLY B O 1
ATOM 5180 N N . GLY B 2 11 ? -9.09444 13.99432 32.88226 1.000 35.33483 48 GLY B N 1
ATOM 5181 C CA . GLY B 2 11 ? -8.63216 15.35146 33.07742 1.000 114.29988 48 GLY B CA 1
ATOM 5182 C C . GLY B 2 11 ? -9.63863 16.39142 32.62728 1.000 98.24431 48 GLY B C 1
ATOM 5183 O O . GLY B 2 11 ? -10.83910 16.12655 32.49921 1.000 51.77832 48 GLY B O 1
ATOM 5187 N N . TYR B 2 12 ? -9.13689 17.60037 32.38900 1.000 94.94740 49 TYR B N 1
ATOM 5188 C CA . TYR B 2 12 ? -9.96437 18.70213 31.91143 1.000 59.18545 49 TYR B CA 1
ATOM 5189 C C . TYR B 2 12 ? -9.87528 18.80032 30.39238 1.000 69.09586 49 TYR B C 1
ATOM 5190 O O . TYR B 2 12 ? -8.97021 18.23343 29.77850 1.000 69.11331 49 TYR B O 1
#

Sequence (314 aa):
AMTFTRYSRLRVIAEIRNIVSSIEFDRDDELFATAGVVSRIKVFDFSSSVVNEQCPIVEMSTRSKLSSLSWNKHEKNHIASSDYEGIIVTVWDVTTRQSLMEYEEHEKRAWSSVDFSRTEPSSMLVSGSDDCKVKVWTRQEASVVINNIDMMKANICVVKYNPGSSNYIAVGSADHHIHYYDLRNISQPLHVFSSGHKKAVSYVKKFLSNNELASASTDSTLRLWDVKDNLPVRTFRRGHTNEKNFVGLTVNSSEYLACGSSETNEVYVYHKEITRPVTSHRFGAGSYFISAVCCWKSDSPTMMLTANSQGTIKVLVVLAAEIRRVPEFGGY

Radius of gyration: 17.8 Å; Cα contacts (8 Å, |Δi|>4): 1028; chains: 2; bounding box: 44×50×39 Å

Nearest PDB structures (foldseek):
  6qtr-assembly1_A  TM=1.003E+00  e=2.553E-62  Arabidopsis thaliana
  6qtv-assembly1_A  TM=1.002E+00  e=4.147E-59  Arabidopsis thaliana
  6qtt-assembly1_A  TM=9.895E-01  e=7.974E-60  Arabidopsis thaliana
  6qtw-assembly1_A  TM=9.921E-01  e=7.058E-59  Arabidopsis thaliana
  6qts-assembly1_A  TM=9.981E-01  e=1.567E-58  Arabidopsis thaliana

Organism: Arabidopsis thaliana (NCBI:txid3702)

B-factor: mean 16.69, std 16.13, range [5.1, 190.37]

GO terms:
  GO:0005634 nucleus (C, IDA)
  GO:0061630 ubiquitin protein ligase activity (F, EXP)
  GO:0005634 nucleus (C, EXP)
  GO:0005737 cytoplasm (C, EXP)
  GO:0004842 ubiquitin-protein transferase activity (F, IMP)
  GO:0005515 protein binding (F, IPI)
  GO:0061630 ubiquitin protein ligase activity (F, IDA)
  GO:0004842 ubiquitin-protein transferase activity (F, IDA)
  GO:0016604 nuclear body (C, IDA)
  GO:0009640 photomorphogenesis (P, IGI)
  GO:0009647 skotomorphogenesis (P, TAS)
  GO:0000152 nuclear ubiquitin ligase complex (C, TAS)
  GO:0010119 regulation of stomatal movement (P, IGI)
  GO:0009641 shade avoidance (P, IMP)
  GO:0009649 entrainment of circadian clock (P, IMP)
  GO:0009963 positive regulation of flavonoid biosynthetic process (P, IMP)
  GO:0010119 regulation of stomatal movement (P, IMP)
  GO:0010224 response to UV-B (P, IMP)
  GO:0046283 anthocyanin-containing compound metabolic process (P, IMP)
  GO:0048573 photoperiodism, flowering (P, IMP)

Secondary structure (DSSP, 8-state):
---GGG-SEEEEEEEE---EEEEEE-TTSSEEEEEETT--EEEEHHHHHH----SEE---SS-B--EE-SSSTTEEEEEBTTS-EEEEETTT--EEEEE---SS-EEEEEE-SSSTT-EEEEETTSEEEE----SS-SEEEE-SS-B--EE-SS-TTEEEEEBTTS-EEEEETT-TTS-SEEE---SS-EEEEEESSSSEEEEEETTTEEEEEETTTTEEEEEE-SS--SSB---EEE-SSEEEE--TTSEEEEEETT-SS-SEEEE-------EEEEEE-TTSSEEEEEETT--EEEEEEE-/-TTBPP-----

Solvent-accessible surface area: 13038 Å² total